Protein AF-A0A7Y3TJJ1-F1 (afdb_monomer_lite)

Structure (mmCIF, N/CA/C/O backbone):
data_AF-A0A7Y3TJJ1-F1
#
_entry.id   AF-A0A7Y3TJJ1-F1
#
loop_
_atom_site.group_PDB
_atom_site.id
_atom_site.type_symbol
_atom_site.label_atom_id
_atom_site.label_alt_id
_atom_site.label_comp_id
_atom_site.label_asym_id
_atom_site.label_entity_id
_atom_site.label_seq_id
_atom_site.pdbx_PDB_ins_code
_atom_site.Cartn_x
_atom_site.Cartn_y
_atom_site.Cartn_z
_atom_site.occupancy
_atom_site.B_iso_or_equiv
_atom_site.auth_seq_id
_atom_site.auth_comp_id
_atom_site.auth_asym_id
_atom_site.auth_atom_id
_atom_site.pdbx_PDB_model_num
ATOM 1 N N . MET A 1 1 ? -35.468 -0.708 -33.060 1.00 25.81 1 MET A N 1
ATOM 2 C CA . MET A 1 1 ? -34.674 -1.889 -33.457 1.00 25.81 1 MET A CA 1
ATOM 3 C C . MET A 1 1 ? -33.447 -1.363 -34.195 1.00 25.81 1 MET A C 1
ATOM 5 O O . MET A 1 1 ? -33.631 -0.789 -35.250 1.00 25.81 1 MET A O 1
ATOM 9 N N . ASN A 1 2 ? -32.212 -1.347 -33.706 1.00 23.45 2 ASN A N 1
ATOM 10 C CA . ASN A 1 2 ? -31.613 -1.644 -32.409 1.00 23.45 2 ASN A CA 1
ATOM 11 C C . ASN A 1 2 ? -30.529 -0.579 -32.190 1.00 23.45 2 ASN A C 1
ATOM 13 O O . ASN A 1 2 ? -29.685 -0.384 -33.060 1.00 23.45 2 ASN A O 1
ATOM 17 N N . VAL A 1 3 ? -30.555 0.093 -31.039 1.00 22.06 3 VAL A N 1
ATOM 18 C CA . VAL A 1 3 ? -29.392 0.825 -30.533 1.00 22.06 3 VAL A CA 1
ATOM 19 C C . VAL A 1 3 ? -28.524 -0.226 -29.851 1.00 22.06 3 VAL A C 1
ATOM 21 O O . VAL A 1 3 ? -28.927 -0.796 -28.840 1.00 22.06 3 VAL A O 1
ATOM 24 N N . SER A 1 4 ? -27.374 -0.541 -30.439 1.00 22.98 4 SER A N 1
ATOM 25 C CA . SER A 1 4 ? -26.342 -1.327 -29.769 1.00 22.98 4 SER A CA 1
ATOM 26 C C . SER A 1 4 ? -25.476 -0.350 -28.981 1.00 22.98 4 SER A C 1
ATOM 28 O O . SER A 1 4 ? -24.627 0.338 -29.540 1.00 22.98 4 SER A O 1
ATOM 30 N N . VAL A 1 5 ? -25.762 -0.232 -27.684 1.00 24.70 5 VAL A N 1
ATOM 31 C CA . VAL A 1 5 ? -24.838 0.361 -26.716 1.00 24.70 5 VAL A CA 1
ATOM 32 C C . VAL A 1 5 ? -23.920 -0.766 -26.261 1.00 24.70 5 VAL A C 1
ATOM 34 O O . VAL A 1 5 ? -24.323 -1.604 -25.455 1.00 24.70 5 VAL A O 1
ATOM 37 N N . CYS A 1 6 ? -22.694 -0.800 -26.776 1.00 22.91 6 CYS A N 1
ATOM 38 C CA . CYS A 1 6 ? -21.619 -1.522 -26.109 1.00 22.91 6 CYS A CA 1
ATOM 39 C C . CYS A 1 6 ? -21.191 -0.680 -24.902 1.00 22.91 6 CYS A C 1
ATOM 41 O O . CYS A 1 6 ? -20.526 0.341 -25.054 1.00 22.91 6 CYS A O 1
ATOM 43 N N . LYS A 1 7 ? -21.620 -1.089 -23.704 1.00 31.30 7 LYS A N 1
ATOM 44 C CA . LYS A 1 7 ? -20.981 -0.683 -22.450 1.00 31.30 7 LYS A CA 1
ATOM 45 C C . LYS A 1 7 ? -19.585 -1.307 -22.431 1.00 31.30 7 LYS A C 1
ATOM 47 O O . LYS A 1 7 ? -19.477 -2.522 -22.311 1.00 31.30 7 LYS A O 1
ATOM 52 N N . SER A 1 8 ? -18.550 -0.489 -22.563 1.00 30.94 8 SER A N 1
ATOM 53 C CA . SER A 1 8 ? -17.223 -0.806 -22.035 1.00 30.94 8 SER A CA 1
ATOM 54 C C . SER A 1 8 ? -16.901 0.234 -20.976 1.00 30.94 8 SER A C 1
ATOM 56 O O . SER A 1 8 ? -17.101 1.427 -21.197 1.00 30.94 8 SER A O 1
ATOM 58 N N . ASP A 1 9 ? -16.492 -0.250 -19.815 1.00 33.00 9 ASP A N 1
ATOM 59 C CA . ASP A 1 9 ? -16.438 0.466 -18.552 1.00 33.00 9 ASP A CA 1
ATOM 60 C C . ASP A 1 9 ? -15.487 1.674 -18.574 1.00 33.00 9 ASP A C 1
ATOM 62 O O . ASP A 1 9 ? -14.271 1.548 -18.697 1.00 33.00 9 ASP A O 1
ATOM 66 N N . TYR A 1 10 ? -16.079 2.860 -18.430 1.00 32.91 10 TYR A N 1
ATOM 67 C CA . TYR A 1 10 ? -15.409 4.134 -18.182 1.00 32.91 10 TYR A CA 1
ATOM 68 C C . TYR A 1 10 ? -15.426 4.394 -16.672 1.00 32.91 10 TYR A C 1
ATOM 70 O O . TYR A 1 10 ? -16.432 4.871 -16.157 1.00 32.91 10 TYR A O 1
ATOM 78 N N . THR A 1 11 ? -14.363 4.060 -15.940 1.00 40.53 11 THR A N 1
ATOM 79 C CA . THR A 1 11 ? -14.299 4.366 -14.492 1.00 40.53 11 THR A CA 1
ATOM 80 C C . THR A 1 11 ? -12.977 4.976 -14.033 1.00 40.53 11 THR A C 1
ATOM 82 O O . THR A 1 11 ? -12.995 5.778 -13.108 1.00 40.53 11 THR A O 1
ATOM 85 N N . CYS A 1 12 ? -11.840 4.705 -14.686 1.00 37.62 12 CYS A N 1
ATOM 86 C CA . CYS A 1 12 ? -10.553 5.245 -14.222 1.00 37.62 12 CYS A CA 1
ATOM 87 C C . CYS A 1 12 ? -10.405 6.762 -14.458 1.00 37.62 12 CYS A C 1
ATOM 89 O O . CYS A 1 12 ? -10.040 7.504 -13.548 1.00 37.62 12 CYS A O 1
ATOM 91 N N . SER A 1 13 ? -10.760 7.246 -15.654 1.00 36.22 13 SER A N 1
ATOM 92 C CA . SER A 1 13 ? -10.600 8.663 -16.007 1.00 36.22 13 SER A CA 1
ATOM 93 C C . SER A 1 13 ? -11.494 9.579 -15.171 1.00 36.22 13 SER A C 1
ATOM 95 O O . SER A 1 13 ? -11.023 10.599 -14.686 1.00 36.22 13 SER A O 1
ATOM 97 N N . GLN A 1 14 ? -12.746 9.187 -14.920 1.00 37.34 14 GLN A N 1
ATOM 98 C CA . GLN A 1 14 ? -13.669 9.956 -14.077 1.00 37.34 14 GLN A CA 1
ATOM 99 C C . GLN A 1 14 ? -13.226 10.000 -12.609 1.00 37.34 14 GLN A C 1
ATOM 101 O O . GLN A 1 14 ? -13.305 11.060 -11.998 1.00 37.34 14 GLN A O 1
ATOM 106 N N . LEU A 1 15 ? -12.688 8.903 -12.062 1.00 42.03 15 LEU A N 1
ATOM 107 C CA . LEU A 1 15 ? -12.193 8.870 -10.682 1.00 42.03 15 LEU A CA 1
ATOM 108 C C . LEU A 1 15 ? -10.953 9.750 -10.479 1.00 42.03 15 LEU A C 1
ATOM 110 O O . LEU A 1 15 ? -10.847 10.393 -9.440 1.00 42.03 15 LEU A O 1
ATOM 114 N N . LEU A 1 16 ? -10.042 9.816 -11.458 1.00 40.03 16 LE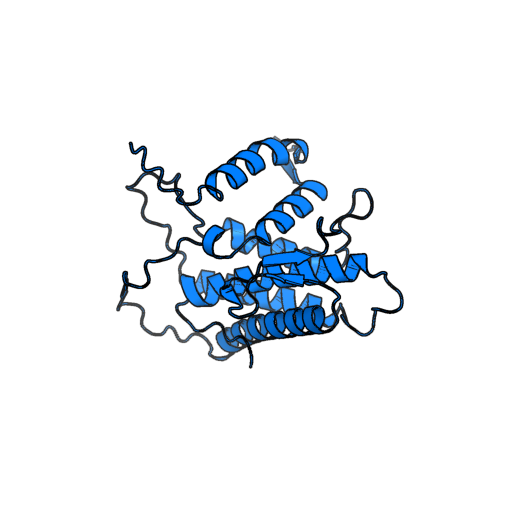U A N 1
ATOM 115 C CA . LEU A 1 16 ? -8.876 10.709 -11.415 1.00 40.03 16 LEU A CA 1
ATOM 116 C C . LEU A 1 16 ? -9.275 12.188 -11.546 1.00 40.03 16 LEU A C 1
ATOM 118 O O . LEU A 1 16 ? -8.744 13.023 -10.820 1.00 40.03 16 LEU A O 1
ATOM 122 N N . THR A 1 17 ? -10.251 12.516 -12.402 1.00 42.25 17 THR A N 1
ATOM 123 C CA . THR A 1 17 ? -10.754 13.898 -12.530 1.00 42.25 17 THR A CA 1
ATOM 124 C C . THR A 1 17 ? -11.562 14.341 -11.301 1.00 42.25 17 THR A C 1
ATOM 126 O O . THR A 1 17 ? -11.483 15.497 -10.896 1.00 42.25 17 THR A O 1
ATOM 129 N N . GLU A 1 18 ? -12.312 13.439 -10.660 1.00 40.56 18 GLU A N 1
ATOM 130 C CA . GLU A 1 18 ? -12.993 13.719 -9.384 1.00 40.56 18 GLU A CA 1
ATOM 131 C C . GLU A 1 18 ? -12.005 13.828 -8.207 1.00 40.56 18 GLU A C 1
ATOM 133 O O . GLU A 1 18 ? -12.218 14.637 -7.300 1.00 40.56 18 GLU A O 1
ATOM 138 N N . LEU A 1 19 ? -10.892 13.079 -8.247 1.00 47.69 19 LEU A N 1
ATOM 139 C CA . LEU A 1 19 ? -9.759 13.228 -7.326 1.00 47.69 19 LEU A CA 1
ATOM 140 C C . LEU A 1 19 ? -9.183 14.648 -7.380 1.00 47.69 19 LEU A C 1
ATOM 142 O O . LEU A 1 19 ? -8.971 15.248 -6.331 1.00 47.69 19 LEU A O 1
ATOM 146 N N . GLU A 1 20 ? -8.946 15.184 -8.582 1.00 50.88 20 GLU A N 1
ATOM 147 C CA . GLU A 1 20 ? -8.301 16.491 -8.784 1.00 50.88 20 GLU A CA 1
ATOM 148 C C . GLU A 1 20 ? -9.086 17.658 -8.170 1.00 50.88 20 GLU A C 1
ATOM 150 O O . GLU A 1 20 ? -8.478 18.607 -7.676 1.00 50.88 20 GLU A O 1
ATOM 155 N N . VAL A 1 21 ? -10.422 17.591 -8.150 1.00 50.09 21 VAL A N 1
ATOM 156 C CA . VAL A 1 21 ? -11.257 18.692 -7.640 1.00 50.09 21 VAL A CA 1
ATOM 157 C C . VAL A 1 21 ? -11.415 18.633 -6.117 1.00 50.09 21 VAL A C 1
ATOM 159 O O . VAL A 1 21 ? -11.408 19.677 -5.474 1.00 50.09 21 VAL A O 1
ATOM 162 N N . GLY A 1 22 ? -11.506 17.437 -5.523 1.00 56.12 22 GLY A N 1
ATOM 163 C CA . GLY A 1 22 ? -11.696 17.273 -4.075 1.00 56.12 22 GLY A CA 1
ATOM 164 C C . GLY A 1 22 ? -10.408 17.288 -3.244 1.00 56.12 22 GLY A C 1
ATOM 165 O O . GLY A 1 22 ? -10.446 17.660 -2.075 1.00 56.12 22 GLY A O 1
ATOM 166 N N . LEU A 1 23 ? -9.253 16.911 -3.812 1.00 59.03 23 LEU A N 1
ATOM 167 C CA . LEU A 1 23 ? -7.984 16.900 -3.065 1.00 59.03 23 LEU A CA 1
ATOM 168 C C . LEU A 1 23 ? -7.489 18.304 -2.722 1.00 59.03 23 LEU A C 1
ATOM 170 O O . LEU A 1 23 ? -6.881 18.490 -1.668 1.00 59.03 23 LEU A O 1
ATOM 174 N N . LEU A 1 24 ? -7.746 19.279 -3.600 1.00 59.38 24 LEU A N 1
ATOM 175 C CA . LEU A 1 24 ? -7.331 20.672 -3.416 1.00 59.38 24 LEU A CA 1
ATOM 176 C C . LEU A 1 24 ? -7.972 21.311 -2.178 1.00 59.38 24 LEU A C 1
ATOM 178 O O . LEU A 1 24 ? -7.326 22.134 -1.533 1.00 59.38 24 LEU A O 1
ATOM 182 N N . ASP A 1 25 ? -9.169 20.866 -1.785 1.00 65.31 25 ASP A N 1
ATOM 183 C CA . ASP A 1 25 ? -9.839 21.309 -0.554 1.00 65.31 25 ASP A CA 1
ATOM 184 C C . ASP A 1 25 ? -9.085 20.885 0.724 1.00 65.31 25 ASP A C 1
ATOM 186 O O . ASP A 1 25 ? -9.345 21.402 1.812 1.00 65.31 25 ASP A O 1
ATOM 190 N N . TYR A 1 26 ? -8.122 19.965 0.604 1.00 68.94 26 TYR A N 1
ATOM 191 C CA . TYR A 1 26 ? -7.314 19.430 1.702 1.00 68.94 26 TYR A CA 1
ATOM 192 C C . TYR A 1 26 ? -5.821 19.778 1.590 1.00 68.94 26 TYR A C 1
ATOM 194 O O . TYR A 1 26 ? -5.007 19.202 2.320 1.00 68.94 26 TYR A O 1
ATOM 202 N N . VAL A 1 27 ? -5.445 20.693 0.689 1.00 76.12 27 VAL A N 1
ATOM 203 C CA . VAL A 1 27 ? -4.069 21.190 0.558 1.00 76.12 27 VAL A CA 1
ATOM 204 C C . VAL A 1 27 ? -3.953 22.559 1.221 1.00 76.12 27 VAL A C 1
ATOM 206 O O . VAL A 1 27 ? -4.498 23.555 0.754 1.00 76.12 27 VAL A O 1
ATOM 209 N N . GLU A 1 28 ? -3.190 22.629 2.307 1.00 78.44 28 GLU A N 1
ATOM 210 C CA . GLU A 1 28 ? -2.816 23.895 2.929 1.00 78.44 28 GLU A CA 1
ATOM 211 C C . GLU A 1 28 ? -1.596 24.474 2.207 1.00 78.44 28 GLU A C 1
ATOM 213 O O . GLU A 1 28 ? -0.546 23.835 2.136 1.00 78.44 28 GLU A O 1
ATOM 218 N N . ILE A 1 29 ? -1.718 25.697 1.688 1.00 81.88 29 ILE A N 1
ATOM 219 C CA . ILE A 1 29 ? -0.627 26.401 1.004 1.00 81.88 29 ILE A CA 1
ATOM 220 C C . ILE A 1 29 ? -0.101 27.497 1.926 1.00 81.88 29 ILE A C 1
ATOM 222 O O . ILE A 1 29 ? -0.858 28.366 2.363 1.00 81.88 29 ILE A O 1
ATOM 226 N N . GLN A 1 30 ? 1.198 27.478 2.212 1.00 84.19 30 GLN A N 1
ATOM 227 C CA . GLN A 1 30 ? 1.863 28.486 3.034 1.00 84.19 30 GLN A CA 1
ATOM 228 C C . GLN A 1 30 ? 3.097 29.029 2.315 1.00 84.19 30 GLN A C 1
ATOM 230 O O . GLN A 1 30 ? 3.831 28.291 1.668 1.00 84.19 30 GLN A O 1
ATOM 235 N N . SER A 1 31 ? 3.347 30.334 2.419 1.00 84.31 31 SER A N 1
ATOM 236 C CA . SER A 1 31 ? 4.591 30.930 1.927 1.00 84.31 31 SER A CA 1
ATOM 237 C C . SER A 1 31 ? 5.637 30.946 3.038 1.00 84.31 31 SER A C 1
ATOM 239 O O . SER A 1 31 ? 5.386 31.503 4.110 1.00 84.31 31 SER A O 1
ATOM 241 N N . THR A 1 32 ? 6.824 30.406 2.785 1.00 85.12 32 THR A N 1
ATOM 242 C CA . THR A 1 32 ? 7.943 30.516 3.720 1.00 85.12 32 THR A CA 1
ATOM 243 C C . THR A 1 32 ? 8.516 31.942 3.704 1.00 85.12 32 THR A C 1
ATOM 245 O O . THR A 1 32 ? 8.454 32.625 2.677 1.00 85.12 32 THR A O 1
ATOM 248 N N . PRO A 1 33 ? 9.163 32.405 4.792 1.00 82.56 33 PRO A N 1
ATOM 249 C CA . PRO A 1 33 ? 9.852 33.702 4.812 1.00 82.56 33 PRO A CA 1
ATOM 250 C C . PRO A 1 33 ? 10.953 33.841 3.747 1.00 82.56 33 PRO A C 1
ATOM 252 O O . PRO A 1 33 ? 11.342 34.948 3.390 1.00 82.56 33 PRO A O 1
ATOM 255 N N . SER A 1 34 ? 11.458 32.714 3.242 1.00 86.69 34 SER A N 1
ATOM 256 C CA . SER A 1 34 ? 12.440 32.625 2.159 1.00 86.69 34 SER A CA 1
ATOM 257 C C . SER A 1 34 ? 11.831 32.690 0.751 1.00 86.69 34 SER A C 1
ATOM 259 O O . SER A 1 34 ? 12.579 32.649 -0.222 1.00 86.69 34 SER A O 1
ATOM 261 N N . GLY A 1 35 ? 10.505 32.812 0.629 1.00 85.50 35 GLY A N 1
ATOM 262 C CA . GLY A 1 35 ? 9.801 32.951 -0.647 1.00 85.50 35 GLY A CA 1
ATOM 263 C C . GLY A 1 35 ? 9.436 31.633 -1.337 1.00 85.50 35 GLY A C 1
ATOM 264 O O . GLY A 1 35 ? 9.048 31.661 -2.502 1.00 85.50 35 GLY A O 1
ATOM 265 N N . TYR A 1 36 ? 9.543 30.490 -0.652 1.00 85.88 36 TYR A N 1
ATOM 266 C CA . TYR A 1 36 ? 9.057 29.210 -1.174 1.00 85.88 36 TYR A CA 1
ATOM 267 C C . TYR A 1 36 ? 7.573 29.026 -0.860 1.00 85.88 36 TYR A C 1
ATOM 269 O O . TYR A 1 36 ? 7.070 29.550 0.132 1.00 85.88 36 TYR A O 1
ATOM 277 N N . LEU A 1 37 ? 6.883 28.254 -1.696 1.00 84.38 37 LEU A N 1
ATOM 278 C CA . LEU A 1 37 ? 5.539 27.768 -1.404 1.00 84.38 37 LEU A CA 1
ATOM 279 C C . LEU A 1 37 ? 5.651 26.364 -0.815 1.00 84.38 37 LEU A C 1
ATOM 281 O O . LEU A 1 37 ? 6.195 25.459 -1.445 1.00 84.38 37 LEU A O 1
ATOM 285 N N . GLU A 1 38 ? 5.151 26.205 0.400 1.00 81.88 38 GLU A N 1
ATOM 286 C CA . GLU A 1 38 ? 4.987 24.927 1.068 1.00 81.88 38 GLU A CA 1
ATOM 287 C C . GLU A 1 38 ? 3.544 24.458 0.885 1.00 81.88 38 GLU A C 1
ATOM 289 O O . GLU A 1 38 ? 2.595 25.181 1.191 1.00 81.88 38 GLU A O 1
ATOM 294 N N . PHE A 1 39 ? 3.393 23.238 0.378 1.00 81.88 39 PHE A N 1
ATOM 295 C CA . PHE A 1 39 ? 2.107 22.572 0.215 1.00 81.88 39 PHE A CA 1
ATOM 296 C C . PHE A 1 39 ? 2.029 21.458 1.252 1.00 81.88 39 PHE A C 1
ATOM 298 O O . PHE A 1 39 ? 2.845 20.534 1.244 1.00 81.88 39 PHE A O 1
ATOM 305 N N . ARG A 1 40 ? 1.058 21.538 2.157 1.00 80.38 40 ARG A N 1
ATOM 306 C CA . ARG A 1 40 ? 0.796 20.512 3.165 1.00 80.38 40 ARG A CA 1
ATOM 307 C C . ARG A 1 40 ? -0.472 19.767 2.794 1.00 80.38 40 ARG A C 1
ATOM 309 O O . ARG A 1 40 ? -1.553 20.343 2.751 1.00 80.38 40 ARG A O 1
ATOM 316 N N . ILE A 1 41 ? -0.325 18.473 2.539 1.00 81.38 41 ILE A N 1
ATOM 317 C CA . ILE A 1 41 ? -1.445 17.578 2.260 1.00 81.38 41 ILE A CA 1
ATOM 318 C C . ILE A 1 41 ? -2.032 17.125 3.598 1.00 81.38 41 ILE A C 1
ATOM 320 O O . ILE A 1 41 ? -1.321 16.571 4.440 1.00 81.38 41 ILE A O 1
ATOM 324 N N . GLY A 1 42 ? -3.322 17.381 3.807 1.00 83.62 42 GLY A N 1
ATOM 325 C CA . GLY A 1 42 ? -4.036 16.954 5.004 1.00 83.62 42 GLY A CA 1
ATOM 326 C C . GLY A 1 42 ? -4.201 15.434 5.091 1.00 83.62 42 GLY A C 1
ATOM 327 O O . GLY A 1 42 ? -4.262 14.726 4.087 1.00 83.62 42 GLY A O 1
ATOM 328 N N . GLU A 1 43 ? -4.349 14.925 6.313 1.00 87.31 43 GLU A N 1
ATOM 329 C CA . GLU A 1 43 ? -4.551 13.495 6.600 1.00 87.31 43 GLU A CA 1
ATOM 330 C C . GLU A 1 43 ? -5.789 12.924 5.869 1.00 87.31 43 GLU A C 1
ATOM 332 O O . GLU A 1 43 ? -5.774 11.778 5.422 1.00 87.31 43 GLU A O 1
ATOM 337 N N . SER A 1 44 ? -6.831 13.740 5.663 1.00 85.75 44 SER A N 1
ATOM 338 C CA . SER A 1 44 ? -8.016 13.375 4.872 1.00 85.75 44 SER A CA 1
ATOM 339 C C . SER A 1 44 ? -7.708 13.147 3.390 1.00 85.75 44 SER A C 1
ATOM 341 O O . SER A 1 44 ? -8.217 12.189 2.811 1.00 85.75 44 SER A O 1
ATOM 343 N N . ALA A 1 45 ? -6.845 13.971 2.785 1.00 84.94 45 ALA A N 1
ATOM 344 C CA . ALA A 1 45 ? -6.413 13.766 1.402 1.00 84.94 45 ALA A CA 1
ATOM 345 C C . ALA A 1 45 ? -5.598 12.479 1.263 1.00 84.94 45 ALA A C 1
ATOM 347 O O . ALA A 1 45 ? -5.800 11.722 0.315 1.00 84.94 45 ALA A O 1
ATOM 348 N N . ILE A 1 46 ? -4.733 12.181 2.238 1.00 88.38 46 ILE A N 1
ATOM 349 C CA . ILE A 1 46 ? -3.990 10.916 2.266 1.00 88.38 46 ILE A CA 1
ATOM 350 C C . ILE A 1 46 ? -4.960 9.730 2.375 1.00 88.38 46 ILE A C 1
ATOM 352 O O . ILE A 1 46 ? -4.834 8.768 1.621 1.00 88.38 46 ILE A O 1
ATOM 356 N N . ALA A 1 47 ? -5.955 9.798 3.264 1.00 89.50 47 ALA A N 1
ATOM 357 C CA . ALA A 1 47 ? -6.974 8.756 3.409 1.00 89.50 47 ALA A CA 1
ATOM 358 C C . ALA A 1 47 ? -7.773 8.530 2.112 1.00 89.50 47 ALA A C 1
ATOM 360 O O . ALA A 1 47 ? -8.043 7.387 1.729 1.00 89.50 47 ALA A O 1
ATOM 361 N N . GLN A 1 48 ? -8.135 9.610 1.417 1.00 86.31 48 GLN A N 1
ATOM 362 C CA . GLN A 1 48 ? -8.835 9.534 0.138 1.00 86.31 48 GLN A CA 1
ATOM 363 C C . GLN A 1 48 ? -7.951 8.898 -0.938 1.00 86.31 48 GLN A C 1
ATOM 365 O O . GLN A 1 48 ? -8.374 7.936 -1.577 1.00 86.31 48 GLN A O 1
ATOM 370 N N . TRP A 1 49 ? -6.704 9.351 -1.071 1.00 87.25 49 TRP A N 1
ATOM 371 C CA . TRP A 1 49 ? -5.730 8.773 -1.997 1.00 87.25 49 TRP A CA 1
ATOM 372 C C . TRP A 1 49 ? -5.512 7.271 -1.744 1.00 87.25 49 TRP A C 1
ATOM 374 O O . TRP A 1 49 ? -5.626 6.464 -2.668 1.00 87.25 49 TRP A O 1
ATOM 384 N N . LEU A 1 50 ? -5.323 6.858 -0.483 1.00 90.38 50 LEU A N 1
ATOM 385 C CA . LEU A 1 50 ? -5.206 5.443 -0.104 1.00 90.38 50 LEU A CA 1
ATOM 386 C C . LEU A 1 50 ? -6.465 4.638 -0.454 1.00 90.38 50 LEU A C 1
ATOM 388 O O . LEU A 1 50 ? -6.373 3.487 -0.882 1.00 90.38 50 LEU A O 1
ATOM 392 N N . THR A 1 51 ? -7.655 5.221 -0.298 1.00 89.62 51 THR A N 1
ATOM 393 C CA . THR A 1 51 ? -8.920 4.567 -0.675 1.00 89.62 51 THR A CA 1
ATOM 394 C C . THR A 1 51 ? -8.983 4.298 -2.177 1.00 89.62 51 THR A C 1
ATOM 396 O O . THR A 1 51 ? -9.412 3.220 -2.595 1.00 89.62 51 THR A O 1
ATOM 399 N N . CYS A 1 52 ? -8.501 5.229 -2.995 1.00 84.12 52 CYS A N 1
ATOM 400 C CA . CYS A 1 52 ? -8.455 5.073 -4.446 1.00 84.12 52 CYS A CA 1
ATOM 401 C C . CYS A 1 52 ? -7.478 3.971 -4.874 1.00 84.12 52 CYS A C 1
ATOM 403 O O . CYS A 1 52 ? -7.807 3.167 -5.743 1.00 84.12 52 CYS A O 1
ATOM 405 N N . LEU A 1 53 ? -6.340 3.826 -4.192 1.00 85.56 53 LEU A N 1
ATOM 406 C CA . LEU A 1 53 ? -5.393 2.732 -4.452 1.00 85.56 53 LEU A CA 1
ATOM 407 C C . LEU A 1 53 ? -5.913 1.340 -4.067 1.00 85.56 53 LEU A C 1
ATOM 409 O O . LEU A 1 53 ? -5.364 0.322 -4.490 1.00 85.56 53 LEU A O 1
ATOM 413 N N . ASN A 1 54 ? -6.999 1.263 -3.299 1.00 84.62 54 ASN A N 1
ATOM 414 C CA . ASN A 1 54 ? -7.649 -0.005 -2.984 1.00 84.62 54 ASN A CA 1
ATOM 415 C C . ASN A 1 54 ? -8.579 -0.520 -4.103 1.00 84.62 54 ASN A C 1
ATOM 417 O O . ASN A 1 54 ? -9.078 -1.645 -3.999 1.00 84.62 54 ASN A O 1
ATOM 421 N N . GLN A 1 55 ? -8.727 0.225 -5.206 1.00 75.19 55 GLN A N 1
ATOM 422 C CA . GLN A 1 55 ? -9.410 -0.195 -6.440 1.00 75.19 55 GLN A CA 1
ATOM 423 C C . GLN A 1 55 ? -8.537 -1.140 -7.307 1.00 75.19 55 GLN A C 1
ATOM 425 O O . GLN A 1 55 ? -7.336 -1.246 -7.056 1.00 75.19 55 GLN A O 1
ATOM 430 N N . PRO A 1 56 ? -9.097 -1.907 -8.266 1.00 67.56 56 PRO A N 1
ATOM 431 C CA . PRO A 1 56 ? -8.378 -2.977 -8.982 1.00 67.56 56 PRO A CA 1
ATOM 432 C C . PRO A 1 56 ? -7.089 -2.516 -9.687 1.00 67.56 56 PRO A C 1
ATOM 434 O O . PRO A 1 56 ? -7.057 -1.431 -10.260 1.00 67.56 56 PRO A O 1
ATOM 437 N N . ILE A 1 57 ? -6.044 -3.355 -9.733 1.00 62.94 57 ILE A N 1
ATOM 438 C CA . ILE A 1 57 ? -4.732 -3.038 -10.356 1.00 62.94 57 ILE A CA 1
ATOM 439 C C . ILE A 1 57 ? -4.853 -2.619 -11.823 1.00 62.94 57 ILE A C 1
ATOM 441 O O . ILE A 1 57 ? -4.096 -1.756 -12.261 1.00 62.94 57 ILE A O 1
ATOM 445 N N . ALA A 1 58 ? -5.809 -3.184 -12.569 1.00 58.53 58 ALA A N 1
ATOM 446 C CA . ALA A 1 58 ? -6.069 -2.811 -13.962 1.00 58.53 58 ALA A CA 1
ATOM 447 C C . ALA A 1 58 ? -6.443 -1.324 -14.129 1.00 58.53 58 ALA A C 1
ATOM 449 O O . ALA A 1 58 ? -6.257 -0.760 -15.203 1.00 58.53 58 ALA A O 1
ATOM 450 N N . SER A 1 59 ? -6.949 -0.683 -13.069 1.00 55.34 59 SER A N 1
ATOM 451 C CA . SER A 1 59 ? -7.175 0.765 -13.045 1.00 55.34 59 SER A CA 1
ATOM 452 C C . SER A 1 59 ? -5.911 1.569 -12.736 1.00 55.34 59 SER A C 1
ATOM 454 O O . SER A 1 59 ? -5.831 2.730 -13.108 1.00 55.34 59 SER A O 1
ATOM 456 N N . LEU A 1 60 ? -4.909 0.965 -12.093 1.00 60.47 60 LEU A N 1
ATOM 457 C CA . LEU A 1 60 ? -3.693 1.660 -11.681 1.00 60.47 60 LEU A CA 1
ATOM 458 C C . LEU A 1 60 ? -2.649 1.627 -12.801 1.00 60.47 60 LEU A C 1
ATOM 460 O O . LEU A 1 60 ? -2.148 2.666 -13.211 1.00 60.47 60 LEU A O 1
ATOM 464 N N . PHE A 1 61 ? -2.356 0.455 -13.361 1.00 61.62 61 PHE A N 1
ATOM 465 C CA . PHE A 1 61 ? -1.272 0.309 -14.331 1.00 61.62 61 PHE A CA 1
ATOM 466 C C . PHE A 1 61 ? -1.786 0.203 -15.767 1.00 61.62 61 PHE A C 1
ATOM 468 O O . PHE A 1 61 ? -2.824 -0.403 -16.033 1.00 61.62 61 PHE A O 1
ATOM 475 N N . VAL A 1 62 ? -1.026 0.749 -16.719 1.00 54.47 62 VAL A N 1
ATOM 476 C CA . VAL A 1 62 ? -1.251 0.470 -18.141 1.00 54.47 62 VAL A CA 1
ATOM 477 C C . VAL A 1 62 ? -0.976 -1.015 -18.355 1.00 54.47 62 VAL A C 1
ATOM 479 O O . VAL A 1 62 ? 0.154 -1.471 -18.191 1.00 54.47 62 VAL A O 1
ATOM 482 N N . SER A 1 63 ? -2.010 -1.777 -18.715 1.00 43.75 63 SER A N 1
ATOM 483 C CA . SER A 1 63 ? -1.820 -3.117 -19.261 1.00 43.75 63 SER A CA 1
ATOM 484 C C . SER A 1 63 ? -0.934 -2.984 -20.495 1.00 43.75 63 SER A C 1
ATOM 486 O O . SER A 1 63 ? -1.408 -2.569 -21.552 1.00 43.75 63 SER A O 1
ATOM 488 N N . ALA A 1 64 ? 0.344 -3.351 -20.385 1.00 41.72 64 ALA A N 1
ATOM 489 C CA . ALA A 1 64 ? 1.069 -3.798 -21.559 1.00 41.72 64 ALA A CA 1
ATOM 490 C C . ALA A 1 64 ? 0.258 -4.973 -22.110 1.00 41.72 64 ALA A C 1
ATOM 492 O O . ALA A 1 64 ? -0.019 -5.931 -21.387 1.00 41.72 64 ALA A O 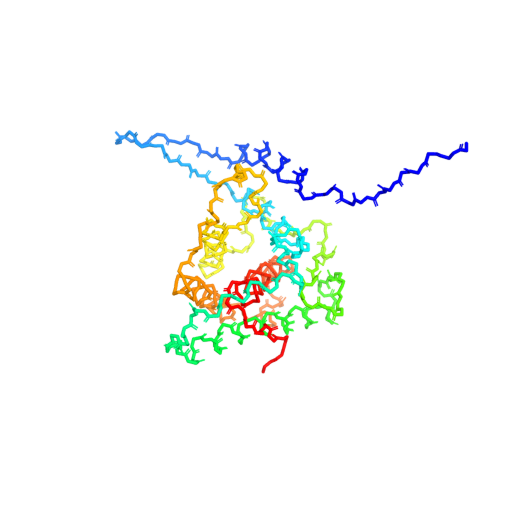1
ATOM 493 N N . ASP A 1 65 ? -0.225 -4.835 -23.340 1.00 37.59 65 ASP A N 1
ATOM 494 C CA . ASP A 1 65 ? -0.958 -5.878 -24.043 1.00 37.59 65 ASP A CA 1
ATOM 495 C C . ASP A 1 65 ? -0.203 -7.210 -23.839 1.00 37.59 65 ASP A C 1
ATOM 497 O O . ASP A 1 65 ? 1.012 -7.247 -24.077 1.00 37.59 65 ASP A O 1
ATOM 501 N N . PRO A 1 66 ? -0.839 -8.299 -23.364 1.00 42.84 66 PRO A N 1
ATOM 502 C CA . PRO A 1 66 ? -0.153 -9.579 -23.164 1.00 42.84 66 PRO A CA 1
ATOM 503 C C . PRO A 1 66 ? 0.473 -10.125 -24.461 1.00 42.84 66 PRO A C 1
ATOM 505 O O . PRO A 1 66 ? 1.324 -11.014 -24.407 1.00 42.84 66 PRO A O 1
ATOM 508 N N . HIS A 1 67 ? 0.096 -9.567 -25.620 1.00 37.50 67 HIS A N 1
ATOM 509 C CA . HIS A 1 67 ? 0.706 -9.820 -26.925 1.00 37.50 67 HIS A CA 1
ATOM 510 C C . HIS A 1 67 ? 1.689 -8.742 -27.405 1.00 37.50 67 HIS A C 1
ATOM 512 O O . HIS A 1 67 ? 2.428 -8.997 -28.358 1.00 37.50 67 HIS A O 1
ATOM 518 N N . SER A 1 68 ? 1.778 -7.578 -26.750 1.00 34.91 68 SER A N 1
ATOM 519 C CA . SER A 1 68 ? 2.904 -6.662 -26.936 1.00 34.91 68 SER A CA 1
ATOM 520 C C . SER A 1 68 ? 4.060 -7.138 -26.071 1.00 34.91 68 SER A C 1
ATOM 522 O O . SER A 1 68 ? 4.436 -6.545 -25.061 1.00 34.91 68 SER A O 1
ATOM 524 N N . SER A 1 69 ? 4.659 -8.238 -26.503 1.00 33.09 69 SER A N 1
ATOM 525 C CA . SER A 1 69 ? 6.055 -8.520 -26.243 1.00 33.09 69 SER A CA 1
ATOM 526 C C . SER A 1 69 ? 6.873 -7.360 -26.820 1.00 33.09 69 SER A C 1
ATOM 528 O O . SER A 1 69 ? 7.472 -7.458 -27.890 1.00 33.09 69 SER A O 1
ATOM 530 N N . PHE A 1 70 ? 6.982 -6.262 -26.067 1.00 33.88 70 PHE A N 1
ATOM 531 C CA . PHE A 1 70 ? 8.230 -5.518 -26.024 1.00 33.88 70 PHE A CA 1
ATOM 532 C C . PHE A 1 70 ? 9.258 -6.451 -25.385 1.00 33.88 70 PHE A C 1
ATOM 534 O O . PHE A 1 70 ? 9.668 -6.318 -24.237 1.00 33.88 70 PHE A O 1
ATOM 541 N N . LEU A 1 71 ? 9.670 -7.437 -26.181 1.00 36.50 71 LEU A N 1
ATOM 542 C CA . LEU A 1 71 ? 10.991 -8.013 -26.133 1.00 36.50 71 LEU A CA 1
ATOM 543 C C . LEU A 1 71 ? 11.957 -6.851 -26.366 1.00 36.50 71 LEU A C 1
ATOM 545 O O . LEU A 1 71 ? 12.496 -6.674 -27.456 1.00 36.50 71 LEU A O 1
ATOM 549 N N . THR A 1 72 ? 12.222 -6.058 -25.334 1.00 36.75 72 THR A N 1
ATOM 550 C CA . THR A 1 72 ? 13.528 -5.431 -25.212 1.00 36.75 72 THR A CA 1
ATOM 551 C C . THR A 1 72 ? 14.498 -6.558 -24.881 1.00 36.75 72 THR A C 1
ATOM 553 O O . THR A 1 72 ? 14.927 -6.773 -23.752 1.00 36.75 72 THR A O 1
ATOM 556 N N . ALA A 1 73 ? 14.874 -7.282 -25.937 1.00 36.00 73 ALA A N 1
ATOM 557 C CA . ALA A 1 73 ? 15.952 -8.262 -26.003 1.00 36.00 73 ALA A CA 1
ATOM 558 C C . ALA A 1 73 ? 17.346 -7.645 -25.735 1.00 36.00 73 ALA A C 1
ATOM 560 O O . ALA A 1 73 ? 18.371 -8.198 -26.126 1.00 36.00 73 ALA A O 1
ATOM 561 N N . HIS A 1 74 ? 17.409 -6.503 -25.050 1.00 36.09 74 HIS A N 1
ATOM 562 C CA . HIS A 1 74 ? 18.620 -5.760 -24.738 1.00 36.09 74 HIS A CA 1
ATOM 563 C C . HIS A 1 74 ? 18.555 -5.172 -23.328 1.00 36.09 74 HIS A C 1
ATOM 565 O O . HIS A 1 74 ? 18.748 -3.983 -23.107 1.00 36.09 74 HIS A O 1
ATOM 571 N N . SER A 1 75 ? 18.352 -6.023 -22.333 1.00 39.88 75 SER A N 1
ATOM 572 C CA . SER A 1 75 ? 19.068 -5.821 -21.082 1.00 39.88 75 SER A CA 1
ATOM 573 C C . SER A 1 75 ? 19.721 -7.143 -20.729 1.00 39.88 75 SER A C 1
ATOM 575 O O . SER A 1 75 ? 19.065 -8.134 -20.419 1.00 39.88 75 SER A O 1
ATOM 577 N N . GLN A 1 76 ? 21.050 -7.172 -20.842 1.00 37.62 76 GLN A N 1
ATOM 578 C CA . GLN A 1 76 ? 21.850 -8.169 -20.142 1.00 37.62 76 GLN A CA 1
ATOM 579 C C . GLN A 1 76 ? 21.293 -8.290 -18.718 1.00 37.62 76 GLN A C 1
ATOM 581 O O . GLN A 1 76 ? 20.879 -7.262 -18.166 1.00 37.62 76 GLN A O 1
ATOM 586 N N . PRO A 1 77 ? 21.276 -9.484 -18.101 1.00 42.66 77 PRO A N 1
ATOM 587 C CA . PRO A 1 77 ? 21.018 -9.572 -16.682 1.00 42.66 77 PRO A CA 1
ATOM 588 C C . PRO A 1 77 ? 22.125 -8.754 -16.021 1.00 42.66 77 PRO A C 1
ATOM 590 O O . PRO A 1 77 ? 23.238 -9.233 -15.803 1.00 42.66 77 PRO A O 1
ATOM 593 N N . ALA A 1 78 ? 21.835 -7.483 -15.723 1.00 45.94 78 ALA A N 1
ATOM 594 C CA . ALA A 1 78 ? 22.539 -6.771 -14.685 1.00 45.94 78 ALA A CA 1
ATOM 595 C C . ALA A 1 78 ? 22.599 -7.778 -13.542 1.00 45.94 78 ALA A C 1
ATOM 597 O O . ALA A 1 78 ? 21.599 -8.458 -13.294 1.00 45.94 78 ALA A O 1
ATOM 598 N N . LYS A 1 79 ? 23.767 -7.945 -12.921 1.00 46.53 79 LYS A N 1
ATOM 599 C CA . LYS A 1 79 ? 23.923 -8.687 -11.668 1.00 46.53 79 LYS A CA 1
ATOM 600 C C . LYS A 1 79 ? 22.994 -8.048 -10.624 1.00 46.53 79 LYS A C 1
ATOM 602 O O . LYS A 1 79 ? 23.436 -7.314 -9.749 1.00 46.53 79 LYS A O 1
ATOM 607 N N . ARG A 1 80 ? 21.687 -8.261 -10.759 1.00 55.72 80 ARG A N 1
ATOM 608 C CA . ARG A 1 80 ? 20.664 -7.978 -9.775 1.00 55.72 80 ARG A CA 1
ATOM 609 C C . ARG A 1 80 ? 21.036 -8.937 -8.667 1.00 55.72 80 ARG A C 1
ATOM 611 O O . ARG A 1 80 ? 21.200 -10.135 -8.917 1.00 55.72 80 ARG A O 1
ATOM 618 N N . SER A 1 81 ? 21.303 -8.419 -7.478 1.00 62.75 81 SER A N 1
ATOM 619 C CA . SER A 1 81 ? 21.559 -9.303 -6.356 1.00 62.75 81 SER A CA 1
ATOM 620 C C . SER A 1 81 ? 20.311 -10.171 -6.205 1.00 62.75 81 SER A C 1
ATOM 622 O O . SER A 1 81 ? 19.227 -9.667 -5.943 1.00 62.75 81 SER A O 1
ATOM 624 N N . HIS A 1 82 ? 20.434 -11.483 -6.419 1.00 69.06 82 HIS A N 1
ATOM 625 C CA . HIS A 1 82 ? 19.312 -12.416 -6.252 1.00 69.06 82 HIS A CA 1
ATOM 626 C C . HIS A 1 82 ? 18.618 -12.228 -4.890 1.00 69.06 82 HIS A C 1
ATOM 628 O O . HIS A 1 82 ? 17.411 -12.413 -4.771 1.00 69.06 82 HIS A O 1
ATOM 634 N N . LEU A 1 83 ? 19.383 -11.773 -3.893 1.00 69.62 83 LEU A N 1
ATOM 635 C CA . LEU A 1 83 ? 18.919 -11.392 -2.563 1.00 69.62 83 LEU A CA 1
ATOM 636 C C . LEU A 1 83 ? 17.922 -10.219 -2.556 1.00 69.62 83 LEU A C 1
ATOM 638 O O . LEU A 1 83 ? 16.961 -10.270 -1.793 1.00 69.62 83 LEU A O 1
ATOM 642 N N . SER A 1 84 ? 18.112 -9.172 -3.374 1.00 80.88 84 SER A N 1
ATOM 643 C CA . SER A 1 84 ? 17.166 -8.046 -3.405 1.00 80.88 84 SER A CA 1
ATOM 644 C C . SER A 1 84 ? 15.851 -8.460 -4.051 1.00 80.88 84 SER A C 1
ATOM 646 O O . SER A 1 84 ? 14.791 -8.182 -3.500 1.00 80.88 84 SER A O 1
ATOM 648 N N . LEU A 1 85 ? 15.919 -9.205 -5.157 1.00 88.12 85 LEU A N 1
ATOM 649 C CA . LEU A 1 85 ? 14.734 -9.701 -5.851 1.00 88.12 85 LEU A CA 1
ATOM 650 C C . LEU A 1 85 ? 13.907 -10.629 -4.957 1.00 88.12 85 LEU A C 1
ATOM 652 O O . LEU A 1 85 ? 12.702 -10.434 -4.826 1.00 88.12 85 LEU A O 1
ATOM 656 N N . PHE A 1 86 ? 14.564 -11.585 -4.296 1.00 90.69 86 PHE A N 1
ATOM 657 C CA . PHE A 1 86 ? 13.903 -12.498 -3.368 1.00 90.69 86 PHE A CA 1
ATOM 658 C C . PHE A 1 86 ? 13.228 -11.743 -2.219 1.00 90.69 86 PHE A C 1
ATOM 660 O O . PHE A 1 86 ? 12.087 -12.033 -1.886 1.00 90.69 86 PHE A O 1
ATOM 667 N N . SER A 1 87 ? 13.894 -10.734 -1.647 1.00 92.62 87 SER A N 1
ATOM 668 C CA . SER A 1 87 ? 13.323 -9.919 -0.568 1.00 92.62 87 SER A CA 1
ATOM 669 C C . SER A 1 87 ? 12.053 -9.176 -0.997 1.00 92.62 87 SER A C 1
ATOM 671 O O . SER A 1 87 ? 11.083 -9.126 -0.237 1.00 92.62 87 SER A O 1
ATOM 673 N N . ILE A 1 88 ? 12.032 -8.646 -2.224 1.00 94.06 88 ILE A N 1
ATOM 674 C CA . ILE A 1 88 ? 10.866 -7.958 -2.797 1.00 94.06 88 ILE A CA 1
ATOM 675 C C . ILE A 1 88 ? 9.728 -8.958 -3.048 1.00 94.06 88 ILE A C 1
ATOM 677 O O . ILE A 1 88 ? 8.587 -8.708 -2.661 1.00 94.06 88 ILE A O 1
ATOM 681 N N . GLN A 1 89 ? 10.030 -10.113 -3.649 1.00 94.25 89 GLN A N 1
ATOM 682 C CA . GLN A 1 89 ? 9.042 -11.167 -3.893 1.00 94.25 89 GLN A CA 1
ATOM 683 C C . GLN A 1 89 ? 8.465 -11.715 -2.584 1.00 94.25 89 GLN A C 1
ATOM 685 O O . GLN A 1 89 ? 7.255 -11.896 -2.476 1.00 94.25 89 GLN A O 1
ATOM 690 N N . HIS A 1 90 ? 9.309 -11.925 -1.573 1.00 95.31 90 HIS A N 1
ATOM 691 C CA . HIS A 1 90 ? 8.885 -12.364 -0.247 1.00 95.31 90 HIS A CA 1
ATOM 692 C C . HIS A 1 90 ? 7.996 -11.319 0.433 1.00 95.31 90 HIS A C 1
ATOM 694 O O . HIS A 1 90 ? 6.996 -11.688 1.041 1.00 95.31 90 HIS A O 1
ATOM 700 N N . ALA A 1 91 ? 8.286 -10.021 0.280 1.00 95.75 91 ALA A N 1
ATOM 701 C CA . ALA A 1 91 ? 7.419 -8.969 0.808 1.00 95.75 91 ALA A CA 1
ATOM 702 C C . ALA A 1 91 ? 6.025 -9.043 0.166 1.00 95.75 91 ALA A C 1
ATOM 704 O O . ALA A 1 91 ? 5.025 -9.063 0.878 1.00 95.75 91 ALA A O 1
ATOM 705 N N . HIS A 1 92 ? 5.961 -9.188 -1.162 1.00 95.62 92 HIS A N 1
ATOM 706 C CA . HIS A 1 92 ? 4.702 -9.369 -1.887 1.00 95.62 92 HIS A CA 1
ATOM 707 C C . HIS A 1 92 ? 3.925 -10.613 -1.415 1.00 95.62 92 HIS A C 1
ATOM 709 O O . HIS A 1 92 ? 2.755 -10.503 -1.041 1.00 95.62 92 HIS A O 1
ATOM 715 N N . ALA A 1 93 ? 4.571 -11.783 -1.377 1.00 94.56 93 ALA A N 1
ATOM 716 C CA . ALA A 1 93 ? 3.958 -13.036 -0.927 1.00 94.56 93 ALA A CA 1
ATOM 717 C C . ALA A 1 93 ? 3.468 -12.946 0.528 1.00 94.56 93 ALA A C 1
ATOM 719 O O . ALA A 1 93 ? 2.402 -13.459 0.889 1.00 94.56 93 ALA A O 1
ATOM 720 N N . ARG A 1 94 ? 4.214 -12.232 1.380 1.00 94.56 94 ARG A N 1
ATOM 721 C CA . ARG A 1 94 ? 3.821 -11.991 2.765 1.00 94.56 94 ARG A CA 1
ATOM 722 C C . ARG A 1 94 ? 2.574 -11.119 2.843 1.00 94.56 94 ARG A C 1
ATOM 724 O O . ARG A 1 94 ? 1.653 -11.508 3.556 1.00 94.56 94 ARG A O 1
ATOM 731 N N . CYS A 1 95 ? 2.493 -10.018 2.093 1.00 95.06 95 CYS A N 1
ATOM 732 C CA . CYS A 1 95 ? 1.261 -9.230 2.005 1.00 95.06 95 CYS A CA 1
ATOM 733 C C . CYS A 1 95 ? 0.074 -10.100 1.568 1.00 95.06 95 CYS A C 1
ATOM 735 O O . CYS A 1 95 ? -0.979 -10.065 2.206 1.00 95.06 95 CYS A O 1
ATOM 737 N N . CYS A 1 96 ? 0.267 -10.941 0.545 1.00 94.25 96 CYS A N 1
ATOM 738 C CA . CYS A 1 96 ? -0.768 -11.852 0.054 1.00 94.25 96 CYS A CA 1
ATOM 739 C C . CYS A 1 96 ? -1.264 -12.810 1.146 1.00 94.25 96 CYS A C 1
ATOM 741 O O . CYS A 1 96 ? -2.464 -13.021 1.316 1.00 94.25 96 CYS A O 1
ATOM 743 N N . SER A 1 97 ? -0.340 -13.372 1.920 1.00 93.31 97 SER A N 1
ATOM 744 C CA . SER A 1 97 ? -0.656 -14.279 3.025 1.00 93.31 97 SER A CA 1
ATOM 745 C C . SER A 1 97 ? -1.428 -13.582 4.152 1.00 93.31 97 SER A C 1
ATOM 747 O O . SER A 1 97 ? -2.394 -14.135 4.671 1.00 93.31 97 SER A O 1
ATOM 749 N N . LEU A 1 98 ? -1.029 -12.360 4.520 1.00 92.81 98 LEU A N 1
ATOM 750 C CA . LEU A 1 98 ? -1.674 -11.575 5.581 1.00 92.81 98 LEU A CA 1
ATOM 751 C C . LEU A 1 98 ? -3.119 -11.212 5.227 1.00 92.81 98 LEU A C 1
ATOM 753 O O . LEU A 1 98 ? -4.018 -11.366 6.050 1.00 92.81 98 LEU A O 1
ATOM 757 N N . LEU A 1 99 ? -3.342 -10.775 3.989 1.00 93.62 99 LEU A N 1
ATOM 758 C CA . LEU A 1 99 ? -4.663 -10.406 3.482 1.00 93.62 99 LEU A CA 1
ATOM 759 C C . LEU A 1 99 ? -5.593 -11.618 3.369 1.00 93.62 99 LEU A C 1
ATOM 761 O O . LEU A 1 99 ? -6.767 -11.532 3.741 1.00 93.62 99 LEU A O 1
ATOM 765 N N . ARG A 1 100 ? -5.071 -12.770 2.927 1.00 92.75 100 ARG A N 1
ATOM 766 C CA . ARG A 1 100 ? -5.835 -14.026 2.912 1.00 92.75 100 ARG A CA 1
ATOM 767 C C . ARG A 1 100 ? -6.212 -14.470 4.313 1.00 92.75 100 ARG A C 1
ATOM 769 O O . ARG A 1 100 ? -7.370 -14.807 4.531 1.00 92.75 100 ARG A O 1
ATOM 776 N N . LEU A 1 101 ? -5.285 -14.396 5.266 1.00 91.44 101 LEU A N 1
ATOM 777 C CA . LEU A 1 101 ? -5.570 -14.726 6.660 1.00 91.44 101 LEU A CA 1
ATOM 778 C C . LEU A 1 101 ? -6.650 -13.806 7.251 1.00 91.44 101 LEU A C 1
ATOM 780 O O . LEU A 1 101 ? -7.592 -14.293 7.869 1.00 91.44 101 LEU A O 1
ATOM 784 N N . ALA A 1 102 ? -6.567 -12.496 7.010 1.00 90.88 102 ALA A N 1
ATOM 785 C CA . ALA A 1 102 ? -7.580 -11.543 7.466 1.00 90.88 102 ALA A CA 1
ATOM 786 C C . ALA A 1 102 ? -8.958 -11.782 6.824 1.00 90.88 102 ALA A C 1
ATOM 788 O O . ALA A 1 102 ? -9.984 -11.633 7.486 1.00 90.88 102 ALA A O 1
ATOM 789 N N . THR A 1 103 ? -8.987 -12.194 5.554 1.00 92.12 103 THR A N 1
ATOM 790 C CA . THR A 1 103 ? -10.230 -12.563 4.860 1.00 92.12 103 THR A CA 1
ATOM 791 C C . THR A 1 103 ? -10.819 -13.859 5.422 1.00 92.12 103 THR A C 1
ATOM 793 O O . THR A 1 103 ? -12.018 -13.934 5.668 1.00 92.12 103 THR A O 1
ATOM 796 N N . GLN A 1 104 ? -9.982 -14.871 5.676 1.00 90.94 104 GLN A N 1
ATOM 797 C CA . GLN A 1 104 ? -10.392 -16.141 6.290 1.00 90.94 104 GLN A CA 1
ATOM 798 C C . GLN A 1 104 ? -10.943 -15.955 7.707 1.00 90.94 104 GLN A C 1
ATOM 800 O O . GLN A 1 104 ? -11.827 -16.695 8.122 1.00 90.94 104 GLN A O 1
ATOM 805 N N . GLN A 1 105 ? -10.434 -14.967 8.442 1.00 89.44 105 GLN A N 1
ATOM 806 C CA . GLN A 1 105 ? -10.923 -14.588 9.768 1.00 89.44 105 GLN A CA 1
ATOM 807 C C . GLN A 1 105 ? -12.087 -13.587 9.723 1.00 89.44 105 GLN A C 1
ATOM 809 O O . GLN A 1 105 ? -12.456 -13.040 10.759 1.00 89.44 105 GLN A O 1
ATOM 814 N N . GLU A 1 106 ? -12.644 -13.324 8.537 1.00 89.12 106 GLU A N 1
ATOM 815 C CA . GLU A 1 106 ? -13.777 -12.419 8.308 1.00 89.12 106 GLU A CA 1
ATOM 816 C C . GLU A 1 106 ? -13.558 -10.974 8.796 1.00 89.12 106 GLU A C 1
ATOM 818 O O . GLU A 1 106 ? -14.513 -10.213 8.948 1.00 89.12 106 GLU A O 1
ATOM 823 N N . MET A 1 107 ? -12.304 -10.557 8.999 1.00 89.19 107 MET A N 1
ATOM 824 C CA . MET A 1 107 ? -11.971 -9.187 9.409 1.00 89.19 107 MET A CA 1
ATOM 825 C C . MET A 1 107 ? -12.201 -8.190 8.273 1.00 89.19 107 MET A C 1
ATOM 827 O O . MET A 1 107 ? -12.582 -7.044 8.501 1.00 89.19 107 MET A O 1
ATOM 831 N N . ILE A 1 108 ? -11.938 -8.636 7.045 1.00 92.56 108 ILE A N 1
ATOM 832 C CA . ILE A 1 108 ? -12.099 -7.869 5.812 1.00 92.56 108 ILE A CA 1
ATOM 833 C C . ILE A 1 108 ? -12.744 -8.757 4.749 1.00 92.56 108 ILE A C 1
ATOM 835 O O . ILE A 1 108 ? -12.722 -9.986 4.847 1.00 92.56 108 ILE A O 1
ATOM 839 N N . ARG A 1 109 ? -13.281 -8.145 3.695 1.00 92.69 109 ARG A N 1
ATOM 840 C CA . ARG A 1 109 ? -13.649 -8.859 2.466 1.00 92.69 109 ARG A CA 1
ATOM 841 C C . ARG A 1 109 ? -12.962 -8.221 1.277 1.00 92.69 109 ARG A C 1
ATOM 843 O O . ARG A 1 109 ? -13.000 -6.999 1.125 1.00 92.69 109 ARG A O 1
ATOM 850 N N . LEU A 1 110 ? -12.386 -9.067 0.431 1.00 91.94 110 LEU A N 1
ATOM 851 C CA . LEU A 1 110 ? -11.804 -8.697 -0.852 1.00 91.94 110 LEU A CA 1
ATOM 852 C C . LEU A 1 110 ? -12.633 -9.319 -1.982 1.00 91.94 110 LEU A C 1
ATOM 854 O O . LEU A 1 110 ? -13.120 -10.441 -1.843 1.00 91.94 110 LEU A O 1
ATOM 858 N N . ASN A 1 111 ? -12.791 -8.603 -3.093 1.00 88.38 111 ASN A N 1
ATOM 859 C CA . ASN A 1 111 ? -13.317 -9.173 -4.336 1.00 88.38 111 ASN A CA 1
ATOM 860 C C . ASN A 1 111 ? -12.197 -9.892 -5.105 1.00 88.38 111 ASN A C 1
ATOM 862 O O . ASN A 1 111 ? -11.022 -9.577 -4.907 1.00 88.38 111 ASN A O 1
ATOM 866 N N . TRP A 1 112 ? -12.579 -10.790 -6.022 1.00 83.12 112 TRP A N 1
ATOM 867 C CA . TRP A 1 112 ? -11.666 -11.486 -6.946 1.00 83.12 112 TRP A CA 1
ATOM 868 C C . TRP A 1 112 ? -10.602 -12.334 -6.242 1.00 83.12 112 TRP A C 1
ATOM 870 O O . TRP A 1 112 ? -9.428 -12.304 -6.595 1.00 83.12 112 TRP A O 1
ATOM 880 N N . LEU A 1 113 ? -11.013 -13.089 -5.219 1.00 79.06 113 LEU A N 1
ATOM 881 C CA . LEU A 1 113 ? -10.106 -13.888 -4.389 1.00 79.06 113 LEU A CA 1
ATOM 882 C C . LEU A 1 113 ? -9.297 -14.932 -5.174 1.00 79.06 113 LEU A C 1
ATOM 884 O O . LEU A 1 113 ? -8.285 -15.391 -4.649 1.00 79.06 113 LEU A O 1
ATOM 888 N N . GLU A 1 114 ? -9.710 -15.299 -6.393 1.00 80.06 114 GLU A N 1
ATOM 889 C CA . GLU A 1 114 ? -8.978 -16.259 -7.226 1.00 80.06 114 GLU A CA 1
ATOM 890 C C . GLU A 1 114 ? -7.669 -15.707 -7.813 1.00 80.06 114 GLU A C 1
ATOM 892 O O . GLU A 1 114 ? -6.818 -16.503 -8.203 1.00 80.06 114 GLU A O 1
ATOM 897 N N . ASP A 1 115 ? -7.501 -14.382 -7.890 1.00 81.06 115 ASP A N 1
ATOM 898 C CA . ASP A 1 115 ? -6.323 -13.744 -8.487 1.00 81.06 115 ASP A CA 1
ATOM 899 C C . ASP A 1 115 ? -5.849 -12.568 -7.623 1.00 81.06 115 ASP A C 1
ATOM 901 O O . ASP A 1 115 ? -6.493 -11.513 -7.567 1.00 81.06 115 ASP A O 1
ATOM 905 N N . ALA A 1 116 ? -4.688 -12.721 -6.970 1.00 79.50 116 ALA A N 1
ATOM 906 C CA . ALA A 1 116 ? -4.117 -11.682 -6.110 1.00 79.50 116 ALA A CA 1
ATOM 907 C C . ALA A 1 116 ? -3.787 -10.378 -6.846 1.00 79.50 116 ALA A C 1
ATOM 909 O O . ALA A 1 116 ? -3.674 -9.321 -6.219 1.00 79.50 116 ALA A O 1
ATOM 910 N N . SER A 1 117 ? -3.662 -10.412 -8.173 1.00 78.00 117 SER A N 1
ATOM 911 C CA . SER A 1 117 ? -3.506 -9.204 -8.978 1.00 78.00 117 SER A CA 1
ATOM 912 C C . SER A 1 117 ? -4.798 -8.395 -9.098 1.00 78.00 117 SER A C 1
ATOM 914 O O . SER A 1 117 ? -4.746 -7.201 -9.370 1.00 78.00 117 SER A O 1
ATOM 916 N N . GLN A 1 118 ? -5.965 -8.995 -8.874 1.00 81.69 118 GLN A N 1
ATOM 917 C CA . GLN A 1 118 ? -7.262 -8.328 -9.033 1.00 81.69 118 GLN A CA 1
ATOM 918 C C . GLN A 1 118 ? -7.925 -7.970 -7.705 1.00 81.69 118 GLN A C 1
ATOM 920 O O . GLN A 1 118 ? -9.016 -7.395 -7.702 1.00 81.69 118 GLN A O 1
ATOM 925 N N . TRP A 1 119 ? -7.276 -8.262 -6.575 1.00 87.56 119 TRP A N 1
ATOM 926 C CA . TRP A 1 119 ? -7.860 -8.012 -5.264 1.00 87.56 119 TRP A CA 1
ATOM 927 C C . TRP A 1 119 ? -8.299 -6.563 -5.101 1.00 87.56 119 TRP A C 1
ATOM 929 O O . TRP A 1 119 ? -7.551 -5.606 -5.311 1.00 87.56 119 TRP A O 1
ATOM 939 N N . GLN A 1 120 ? -9.545 -6.400 -4.683 1.00 88.69 120 GLN A N 1
ATOM 940 C CA . GLN A 1 120 ? -10.162 -5.106 -4.447 1.00 88.69 120 GLN A CA 1
ATOM 941 C C . GLN A 1 120 ? -10.803 -5.118 -3.075 1.00 88.69 120 GLN A C 1
ATOM 943 O O . GLN A 1 120 ? -11.479 -6.079 -2.708 1.00 88.69 120 GLN A O 1
ATOM 948 N N . TRP A 1 121 ? -10.619 -4.033 -2.335 1.00 91.25 121 TRP A N 1
ATOM 949 C CA . TRP A 1 121 ? -11.254 -3.890 -1.039 1.00 91.25 121 TRP A CA 1
ATOM 950 C C . TRP A 1 121 ? -12.778 -3.814 -1.178 1.00 91.25 121 TRP A C 1
ATOM 952 O O . TRP A 1 121 ? -13.289 -2.952 -1.893 1.00 91.25 121 TRP A O 1
ATOM 962 N N . ALA A 1 122 ? -13.504 -4.693 -0.487 1.00 90.88 122 ALA A N 1
ATOM 963 C CA . ALA A 1 122 ? -14.963 -4.750 -0.545 1.00 90.88 122 ALA A CA 1
ATOM 964 C C . ALA A 1 122 ? -15.623 -4.353 0.779 1.00 90.88 122 ALA A C 1
ATOM 966 O O . ALA A 1 122 ? -16.592 -3.592 0.771 1.00 90.88 122 ALA A O 1
ATOM 967 N N . GLN A 1 123 ? -15.127 -4.861 1.913 1.00 90.69 123 GLN A N 1
ATOM 968 C CA . GLN A 1 123 ? -15.638 -4.530 3.247 1.00 90.69 123 GLN A CA 1
ATOM 969 C C . GLN A 1 123 ? -14.524 -4.503 4.302 1.00 90.69 123 GLN A C 1
ATOM 971 O O . GLN A 1 123 ? -13.596 -5.311 4.209 1.00 90.69 123 GLN A O 1
ATOM 976 N N . PRO A 1 124 ? -14.666 -3.658 5.342 1.00 90.00 124 PRO A N 1
ATOM 977 C CA . PRO A 1 124 ? -15.721 -2.645 5.530 1.00 90.00 124 PRO A CA 1
ATOM 978 C C . PRO A 1 124 ? -15.620 -1.464 4.547 1.00 90.00 124 PRO A C 1
ATOM 980 O O . PRO A 1 124 ? -14.529 -1.112 4.105 1.00 90.00 124 PRO A O 1
ATOM 983 N N . ASN A 1 125 ? -16.762 -0.867 4.192 1.00 86.50 125 ASN A N 1
ATOM 984 C CA . ASN A 1 125 ? -16.850 0.313 3.325 1.00 86.50 125 ASN A CA 1
ATOM 985 C C . ASN A 1 125 ? -17.715 1.399 4.006 1.00 86.50 125 ASN A C 1
ATOM 987 O O . ASN A 1 125 ? -18.900 1.137 4.229 1.00 86.50 125 ASN A O 1
ATOM 991 N N . PRO A 1 126 ? -17.177 2.590 4.338 1.00 86.81 126 PRO A N 1
ATOM 992 C CA . PRO A 1 126 ? -15.825 3.074 4.040 1.00 86.81 126 PRO A CA 1
ATOM 993 C C . PRO A 1 126 ? -14.736 2.400 4.886 1.00 86.81 126 PRO A C 1
ATOM 995 O O . PRO A 1 126 ? -14.997 1.902 5.981 1.00 86.81 126 PRO A O 1
ATOM 998 N N . ILE A 1 127 ? -13.498 2.412 4.384 1.00 90.69 127 ILE A N 1
ATOM 999 C CA . ILE A 1 127 ? -12.326 1.993 5.163 1.00 90.69 127 ILE A CA 1
ATOM 1000 C C . ILE A 1 127 ? -12.123 3.015 6.296 1.00 90.69 127 ILE A C 1
ATOM 1002 O O . ILE A 1 127 ? -12.078 4.217 6.016 1.00 90.69 127 ILE A O 1
ATOM 1006 N N . PRO A 1 128 ? -11.980 2.588 7.563 1.00 91.75 128 PRO A N 1
ATOM 1007 C CA . PRO A 1 128 ? -11.858 3.484 8.710 1.00 91.75 128 PRO A CA 1
ATOM 1008 C C . PRO A 1 128 ? -10.449 4.094 8.819 1.00 91.75 128 PRO A C 1
ATOM 1010 O O . PRO A 1 128 ? -9.759 3.928 9.820 1.00 91.75 128 PRO A O 1
ATOM 1013 N N . TRP A 1 129 ? -10.001 4.827 7.799 1.00 90.06 129 TRP A N 1
ATOM 1014 C CA . TRP A 1 129 ? -8.674 5.450 7.766 1.00 90.06 129 TRP A CA 1
ATOM 1015 C C . TRP A 1 129 ? -8.448 6.488 8.855 1.00 90.06 129 TRP A C 1
ATOM 1017 O O . TRP A 1 129 ? -7.310 6.675 9.272 1.00 90.06 129 TRP A O 1
ATOM 1027 N N . LEU A 1 130 ? -9.505 7.171 9.298 1.00 88.31 130 LEU A N 1
ATOM 1028 C CA . LEU A 1 130 ? -9.420 8.324 10.189 1.00 88.31 130 LEU A CA 1
ATOM 1029 C C . LEU A 1 130 ? -10.048 8.031 11.558 1.00 88.31 130 LEU A C 1
ATOM 1031 O O . LEU A 1 130 ? -11.081 7.362 11.661 1.00 88.31 130 LEU A O 1
ATOM 1035 N N . THR A 1 131 ? -9.443 8.582 12.609 1.00 85.94 131 THR A N 1
ATOM 1036 C CA . THR A 1 131 ? -10.084 8.825 13.909 1.00 85.94 131 THR A CA 1
ATOM 1037 C C . THR A 1 131 ? -10.231 10.336 14.056 1.00 85.94 131 THR A C 1
ATOM 1039 O O . THR A 1 131 ? -9.274 11.037 14.383 1.00 85.94 131 THR A O 1
ATOM 1042 N N . GLY A 1 132 ? -11.418 10.870 13.758 1.00 83.88 132 GLY A N 1
ATOM 1043 C CA . GLY A 1 132 ? -11.607 12.318 13.645 1.00 83.88 132 GLY A CA 1
ATOM 1044 C C . GLY A 1 132 ? -10.865 12.875 12.426 1.00 83.88 132 GLY A C 1
ATOM 1045 O O . GLY A 1 132 ? -11.248 12.579 11.301 1.00 83.88 132 GLY A O 1
ATOM 1046 N N . GLN A 1 133 ? -9.812 13.667 12.651 1.00 78.31 133 GLN A N 1
ATOM 1047 C CA . GLN A 1 133 ? -8.997 14.297 11.595 1.00 78.31 133 GLN A CA 1
ATOM 1048 C C . GLN A 1 133 ? -7.593 13.685 11.437 1.00 78.31 133 GLN A C 1
ATOM 1050 O O . GLN A 1 133 ? -6.792 14.196 10.663 1.00 78.31 133 GLN A O 1
ATOM 1055 N N . GLN A 1 134 ? -7.266 12.621 12.174 1.00 84.31 134 GLN A N 1
ATOM 1056 C CA . GLN A 1 134 ? -5.944 11.985 12.131 1.00 84.31 134 GLN A CA 1
ATOM 1057 C C . GLN A 1 134 ? -6.037 10.590 11.516 1.00 84.31 134 GLN A C 1
ATOM 1059 O O . GLN A 1 134 ? -6.986 9.859 11.819 1.00 84.31 134 GLN A O 1
ATOM 1064 N N . LEU A 1 135 ? -5.057 10.197 10.691 1.00 83.81 135 LEU A N 1
ATOM 1065 C CA . LEU A 1 135 ? -4.955 8.816 10.220 1.00 83.81 135 LEU A CA 1
ATOM 1066 C C . LEU A 1 135 ? -4.785 7.864 11.399 1.00 83.81 135 LEU A C 1
ATOM 1068 O O . LEU A 1 135 ? -4.000 8.127 12.301 1.00 83.81 135 LEU A O 1
ATOM 1072 N N . ARG A 1 136 ? -5.479 6.726 11.366 1.00 83.50 136 ARG A N 1
ATOM 1073 C CA . ARG A 1 136 ? -5.352 5.653 12.365 1.00 83.50 136 ARG A CA 1
ATOM 1074 C C . ARG A 1 136 ? -4.010 4.933 12.287 1.00 83.50 136 ARG A C 1
ATOM 1076 O O . ARG A 1 136 ? -3.559 4.360 13.277 1.00 83.50 136 ARG A O 1
ATOM 1083 N N . THR A 1 137 ? -3.378 4.968 11.118 1.00 74.19 137 THR A N 1
ATOM 1084 C CA . THR A 1 137 ? -2.016 4.487 10.876 1.00 74.19 137 THR A CA 1
ATOM 1085 C C . THR A 1 137 ? -1.016 5.506 11.431 1.00 74.19 137 THR A C 1
ATOM 1087 O O . THR A 1 137 ? -0.514 6.375 10.716 1.00 74.19 137 THR A O 1
ATOM 1090 N N . CYS A 1 138 ? -0.798 5.467 12.744 1.00 69.50 138 CYS A N 1
ATOM 1091 C CA . CYS A 1 138 ? -0.046 6.494 13.466 1.00 69.50 138 CYS A CA 1
ATOM 1092 C C . CYS A 1 138 ? 1.433 6.167 13.670 1.00 69.50 138 CYS A C 1
ATOM 1094 O O . CYS A 1 138 ? 2.185 7.049 14.095 1.00 69.50 138 CYS A O 1
ATOM 1096 N N . THR A 1 139 ? 1.864 4.923 13.446 1.00 83.94 139 THR A N 1
ATOM 1097 C CA . THR A 1 139 ? 3.248 4.550 13.756 1.00 83.94 139 THR A CA 1
ATOM 1098 C C . THR A 1 139 ? 4.221 5.195 12.774 1.00 83.94 139 THR A C 1
ATOM 1100 O O . THR A 1 139 ? 3.894 5.471 11.617 1.00 83.94 139 THR A O 1
ATOM 1103 N N . VAL A 1 140 ? 5.451 5.435 13.232 1.00 87.19 140 VAL A N 1
ATOM 1104 C CA . VAL A 1 140 ? 6.504 5.995 12.375 1.00 87.19 140 VAL A CA 1
ATOM 1105 C C . VAL A 1 140 ? 6.749 5.089 11.164 1.00 87.19 140 VAL A C 1
ATOM 1107 O O . VAL A 1 140 ? 6.915 5.604 10.061 1.00 87.19 140 VAL A O 1
ATOM 1110 N N . ALA A 1 141 ? 6.701 3.763 11.336 1.00 88.94 141 ALA A N 1
ATOM 1111 C CA . ALA A 1 141 ? 6.858 2.828 10.225 1.00 88.94 141 ALA A CA 1
ATOM 1112 C C . ALA A 1 141 ? 5.692 2.884 9.229 1.00 88.94 141 ALA A C 1
ATOM 1114 O O . ALA A 1 141 ? 5.941 2.933 8.029 1.00 88.94 141 ALA A O 1
ATOM 1115 N N . GLU A 1 142 ? 4.437 2.968 9.686 1.00 90.06 142 GLU A N 1
ATOM 1116 C CA . GLU A 1 142 ? 3.292 3.121 8.776 1.00 90.06 142 GLU A CA 1
ATOM 1117 C C . GLU A 1 142 ? 3.367 4.429 7.982 1.00 90.06 142 GLU A C 1
ATOM 1119 O O . GLU A 1 142 ? 3.124 4.434 6.777 1.00 90.06 142 GLU A O 1
ATOM 1124 N N . ARG A 1 143 ? 3.770 5.536 8.619 1.00 89.88 143 ARG A N 1
ATOM 1125 C CA . ARG A 1 143 ? 3.981 6.814 7.917 1.00 89.88 143 ARG A CA 1
ATOM 1126 C C . ARG A 1 143 ? 5.107 6.720 6.890 1.00 89.88 143 ARG A C 1
ATOM 1128 O O . ARG A 1 143 ? 4.976 7.254 5.790 1.00 89.88 143 ARG A O 1
ATOM 1135 N N . GLN A 1 144 ? 6.191 6.018 7.217 1.00 92.31 144 GLN A N 1
ATOM 1136 C CA . GLN A 1 144 ? 7.263 5.733 6.263 1.00 92.31 144 GLN A CA 1
ATOM 1137 C C . GLN A 1 144 ? 6.766 4.872 5.098 1.00 92.31 144 GLN A C 1
ATOM 1139 O O . GLN A 1 144 ? 7.108 5.160 3.955 1.00 92.31 144 GLN A O 1
ATOM 1144 N N . LEU A 1 145 ? 5.930 3.865 5.359 1.00 94.75 145 LEU A N 1
ATOM 1145 C CA . LEU A 1 145 ? 5.330 3.028 4.324 1.00 94.75 145 LEU A CA 1
ATOM 1146 C C . LEU A 1 145 ? 4.420 3.840 3.399 1.00 94.75 145 LEU A C 1
ATOM 1148 O O . LEU A 1 145 ? 4.571 3.749 2.187 1.00 94.75 145 LEU A O 1
ATOM 1152 N N . ILE A 1 146 ? 3.554 4.696 3.945 1.00 93.19 146 ILE A N 1
ATOM 1153 C CA . ILE A 1 146 ? 2.716 5.612 3.155 1.00 93.19 146 ILE A CA 1
ATOM 1154 C C . ILE A 1 146 ? 3.587 6.528 2.287 1.00 93.19 146 ILE A C 1
ATOM 1156 O O . ILE A 1 146 ? 3.334 6.668 1.093 1.00 93.19 146 ILE A O 1
ATOM 1160 N N . SER A 1 147 ? 4.653 7.104 2.849 1.00 91.94 147 SER A N 1
ATOM 1161 C CA . SER A 1 147 ? 5.598 7.936 2.096 1.00 91.94 147 SER A CA 1
ATOM 1162 C C . SER A 1 147 ? 6.297 7.164 0.969 1.00 91.94 147 SER A C 1
ATOM 1164 O O . SER A 1 147 ? 6.472 7.705 -0.124 1.00 91.94 147 SER A O 1
ATOM 1166 N N . GLN A 1 148 ? 6.655 5.895 1.187 1.00 94.38 148 GLN A N 1
ATOM 1167 C CA . GLN A 1 148 ? 7.197 5.041 0.126 1.00 94.38 148 GLN A CA 1
ATOM 1168 C C . GLN A 1 148 ? 6.148 4.721 -0.942 1.00 94.38 148 GLN A C 1
ATOM 1170 O O . GLN A 1 148 ? 6.481 4.739 -2.123 1.00 94.38 148 GLN A O 1
ATOM 1175 N N . CYS A 1 149 ? 4.887 4.495 -0.564 1.00 92.81 149 CYS A N 1
ATOM 1176 C CA . CYS A 1 149 ? 3.800 4.332 -1.527 1.00 92.81 149 CYS A CA 1
ATOM 1177 C C . CYS A 1 149 ? 3.659 5.578 -2.417 1.00 92.81 149 CYS A C 1
ATOM 1179 O O . CYS A 1 149 ? 3.567 5.427 -3.631 1.00 92.81 149 CYS A O 1
ATOM 1181 N N . PHE A 1 150 ? 3.713 6.789 -1.844 1.00 89.62 150 PHE A N 1
ATOM 1182 C CA . PHE A 1 150 ? 3.729 8.037 -2.620 1.00 89.62 150 PHE A CA 1
ATOM 1183 C C . PHE A 1 150 ? 4.948 8.127 -3.532 1.00 89.62 150 PHE A C 1
ATOM 1185 O O . PHE A 1 150 ? 4.800 8.408 -4.706 1.00 89.62 150 PHE A O 1
ATOM 1192 N N . THR A 1 151 ? 6.143 7.809 -3.030 1.00 90.25 151 THR A N 1
ATOM 1193 C CA . THR A 1 151 ? 7.375 7.859 -3.839 1.00 90.25 151 THR A CA 1
ATOM 1194 C C . THR A 1 151 ? 7.286 6.931 -5.055 1.00 90.25 151 THR A C 1
ATOM 1196 O O . THR A 1 151 ? 7.650 7.308 -6.164 1.00 90.25 151 THR A O 1
ATOM 1199 N N . VAL A 1 152 ? 6.770 5.714 -4.861 1.00 89.44 152 VAL A N 1
ATOM 1200 C CA . VAL A 1 152 ? 6.516 4.769 -5.957 1.00 89.44 152 VAL A CA 1
ATOM 1201 C C . VAL A 1 152 ? 5.460 5.324 -6.915 1.00 89.44 152 VAL A C 1
ATOM 1203 O O . VAL A 1 152 ? 5.611 5.194 -8.128 1.00 89.44 152 VAL A O 1
ATOM 1206 N N . TRP A 1 153 ? 4.410 5.951 -6.382 1.00 84.69 153 TRP A N 1
ATOM 1207 C CA . TRP A 1 153 ? 3.352 6.566 -7.174 1.00 84.69 153 TRP A CA 1
ATOM 1208 C C . TRP A 1 153 ? 3.812 7.812 -7.951 1.00 84.69 153 TRP A C 1
ATOM 1210 O O . TRP A 1 153 ? 3.371 8.044 -9.063 1.00 84.69 153 TRP A O 1
ATOM 1220 N N . ASP A 1 154 ? 4.741 8.602 -7.447 1.00 82.44 154 ASP A N 1
ATOM 1221 C CA . ASP A 1 154 ? 5.190 9.796 -8.167 1.00 82.44 154 ASP A CA 1
ATOM 1222 C C . ASP A 1 154 ? 6.220 9.455 -9.250 1.00 82.44 154 ASP A C 1
ATOM 1224 O O . ASP A 1 154 ? 6.316 10.143 -10.267 1.00 82.44 154 ASP A O 1
ATOM 1228 N N . GLU A 1 155 ? 7.008 8.396 -9.044 1.00 81.56 155 GLU A N 1
ATOM 1229 C CA . GLU A 1 155 ? 8.076 8.031 -9.975 1.00 81.56 155 GLU A CA 1
ATOM 1230 C C . GLU A 1 155 ? 7.614 7.118 -11.111 1.00 81.56 155 GLU A C 1
ATOM 1232 O O . GLU A 1 155 ? 8.157 7.209 -12.214 1.00 81.56 155 GLU A O 1
ATOM 1237 N N . LEU A 1 156 ? 6.643 6.232 -10.876 1.00 74.56 156 LEU A N 1
ATOM 1238 C CA . LEU A 1 156 ? 6.188 5.327 -11.926 1.00 74.56 156 LEU A CA 1
ATOM 1239 C C . LEU A 1 156 ? 5.380 6.076 -13.002 1.00 74.56 156 LEU A C 1
ATOM 1241 O O . LEU A 1 156 ? 4.567 6.942 -12.684 1.00 74.56 156 LEU A O 1
ATOM 1245 N N . PRO A 1 157 ? 5.559 5.740 -14.291 1.00 64.12 157 PRO A N 1
ATOM 1246 C CA . PRO A 1 157 ? 4.730 6.276 -15.359 1.00 64.12 157 PRO A CA 1
ATOM 1247 C C . PRO A 1 157 ? 3.340 5.616 -15.318 1.00 64.12 157 PRO A C 1
ATOM 1249 O O . PRO A 1 157 ? 3.049 4.684 -16.067 1.00 64.12 157 PRO A O 1
ATOM 1252 N N . TRP A 1 158 ? 2.473 6.087 -14.421 1.00 63.94 158 TRP A N 1
ATOM 1253 C CA . TRP A 1 158 ? 1.050 5.727 -14.404 1.00 63.94 158 TRP A CA 1
ATOM 1254 C C . TRP A 1 158 ? 0.362 6.255 -15.658 1.00 63.94 158 TRP A C 1
ATOM 1256 O O . TRP A 1 158 ? 0.864 7.189 -16.278 1.00 63.94 158 TRP A O 1
ATOM 1266 N N . GLN A 1 159 ? -0.768 5.641 -16.027 1.00 53.31 159 GLN A N 1
ATOM 1267 C CA . GLN A 1 159 ? -1.588 5.953 -17.206 1.00 53.31 159 GLN A CA 1
ATOM 1268 C C . GLN A 1 159 ? -1.448 7.404 -17.691 1.00 53.31 159 GLN A C 1
ATOM 1270 O O . GLN A 1 159 ? -2.145 8.311 -17.244 1.00 53.31 159 GLN A O 1
ATOM 1275 N N . ALA A 1 160 ? -0.545 7.621 -18.644 1.00 44.53 160 ALA A N 1
ATOM 1276 C CA . ALA A 1 160 ? -0.372 8.911 -19.275 1.00 44.53 160 ALA A CA 1
ATOM 1277 C C . ALA A 1 160 ? -1.300 8.998 -20.489 1.00 44.53 160 ALA A C 1
ATOM 1279 O O . ALA A 1 160 ? -0.839 9.045 -21.625 1.00 44.53 160 ALA A O 1
ATOM 1280 N N . ASP A 1 161 ? -2.612 9.060 -20.248 1.00 42.25 161 ASP A N 1
ATOM 1281 C CA . ASP A 1 161 ? -3.560 9.545 -21.266 1.00 42.25 161 ASP A CA 1
ATOM 1282 C C . ASP A 1 161 ? -3.316 11.039 -21.590 1.00 42.25 161 ASP A C 1
ATOM 1284 O O . ASP A 1 161 ? -3.822 11.572 -22.577 1.00 42.25 161 ASP A O 1
ATOM 1288 N N . THR A 1 162 ? -2.494 11.724 -20.785 1.00 41.59 162 THR A N 1
ATOM 1289 C CA . THR A 1 162 ? -2.150 13.147 -20.913 1.00 41.59 162 THR A CA 1
ATOM 1290 C C . THR A 1 162 ? -0.771 13.423 -21.506 1.00 41.59 162 THR A C 1
ATOM 1292 O O . THR A 1 162 ? -0.497 14.565 -21.885 1.00 41.59 162 THR A O 1
ATOM 1295 N N . LEU A 1 163 ? 0.103 12.422 -21.663 1.00 43.66 163 LEU A N 1
ATOM 1296 C CA . LEU A 1 163 ? 1.316 12.633 -22.445 1.00 43.66 163 LEU A CA 1
ATOM 1297 C C . LEU A 1 163 ? 0.932 12.563 -23.921 1.00 43.66 163 LEU A C 1
ATOM 1299 O O . LEU A 1 163 ? 0.489 11.530 -24.418 1.00 43.66 163 LEU A O 1
ATOM 1303 N N . ALA A 1 164 ? 1.089 13.693 -24.620 1.00 41.59 164 ALA A N 1
ATOM 1304 C CA . ALA A 1 164 ? 0.955 13.773 -26.069 1.00 41.59 164 ALA A CA 1
ATOM 1305 C C . ALA A 1 164 ? 1.563 12.518 -26.713 1.00 41.59 164 ALA A C 1
ATOM 1307 O O . ALA A 1 164 ? 2.649 12.110 -26.313 1.00 41.59 164 ALA A O 1
ATOM 1308 N N . LYS A 1 165 ? 0.896 11.932 -27.717 1.00 48.50 165 LYS A N 1
ATOM 1309 C CA . LYS A 1 165 ? 1.254 10.669 -28.414 1.00 48.50 165 LYS A CA 1
ATOM 1310 C C . LYS A 1 165 ? 2.715 10.543 -28.910 1.00 48.50 165 LYS A C 1
ATOM 1312 O O . LYS A 1 165 ? 3.082 9.515 -29.466 1.00 48.50 165 LYS A O 1
ATOM 1317 N N . ASN A 1 166 ? 3.532 11.576 -28.717 1.00 41.31 166 ASN A N 1
ATOM 1318 C CA . ASN A 1 166 ? 4.926 11.700 -29.121 1.00 41.31 166 ASN A CA 1
ATOM 1319 C C . ASN A 1 166 ? 5.912 11.748 -27.934 1.00 41.31 166 ASN A C 1
ATOM 1321 O O . ASN A 1 166 ? 7.120 11.813 -28.162 1.00 41.31 166 ASN A O 1
ATOM 1325 N N . SER A 1 167 ? 5.441 11.745 -26.685 1.00 43.66 167 SER A N 1
ATOM 1326 C CA . SER A 1 167 ? 6.302 11.662 -25.505 1.00 43.66 167 SER A CA 1
ATOM 1327 C C . SER A 1 167 ? 6.719 10.208 -25.323 1.00 43.66 167 SER A C 1
ATOM 1329 O O . SER A 1 167 ? 5.886 9.350 -25.038 1.00 43.66 167 SER A O 1
ATOM 1331 N N . GLN A 1 168 ? 8.005 9.912 -25.502 1.00 43.78 168 GLN A N 1
ATOM 1332 C CA . GLN A 1 168 ? 8.539 8.613 -25.103 1.00 43.78 168 GLN A CA 1
ATOM 1333 C C . GLN A 1 168 ? 8.211 8.398 -23.617 1.00 43.78 168 GLN A C 1
ATOM 1335 O O . GLN A 1 168 ? 8.437 9.327 -22.833 1.00 43.78 168 GLN A O 1
ATOM 1340 N N . PRO A 1 169 ? 7.680 7.227 -23.212 1.00 49.81 169 PRO A N 1
ATOM 1341 C CA . PRO A 1 169 ? 7.538 6.926 -21.798 1.00 49.81 169 PRO A CA 1
ATOM 1342 C C . PRO A 1 169 ? 8.918 7.104 -21.176 1.00 49.81 169 PRO A C 1
ATOM 1344 O O . PRO A 1 169 ? 9.910 6.595 -21.711 1.00 49.81 169 PRO A O 1
ATOM 1347 N N . LEU A 1 170 ? 8.996 7.897 -20.107 1.00 49.66 170 LEU A N 1
ATOM 1348 C CA . LEU A 1 170 ? 10.234 8.105 -19.375 1.00 49.66 170 LEU A CA 1
ATOM 1349 C C . LEU A 1 170 ? 10.568 6.764 -18.713 1.00 49.66 170 LEU A C 1
ATOM 1351 O O . LEU A 1 170 ? 10.168 6.499 -17.587 1.00 49.66 170 LEU A O 1
ATOM 1355 N N . SER A 1 171 ? 11.204 5.864 -19.464 1.00 54.12 171 SER A N 1
ATOM 1356 C CA . SER A 1 171 ? 11.590 4.551 -18.972 1.00 54.12 171 SER A CA 1
ATOM 1357 C C . SER A 1 171 ? 12.576 4.794 -17.843 1.00 54.12 171 SER A C 1
ATOM 1359 O O . SER A 1 171 ? 13.741 5.124 -18.081 1.00 54.12 171 SER A O 1
ATOM 1361 N N . LEU A 1 172 ? 12.107 4.657 -16.606 1.00 62.38 172 LEU A N 1
ATOM 1362 C CA . LEU A 1 172 ? 12.978 4.615 -15.448 1.00 62.38 172 LEU A CA 1
ATOM 1363 C C . LEU A 1 172 ? 14.028 3.530 -15.687 1.00 62.38 172 LEU A C 1
ATOM 1365 O O . LEU A 1 172 ? 13.735 2.442 -16.190 1.00 62.38 172 LEU A O 1
ATOM 1369 N N . TYR A 1 173 ? 15.279 3.824 -15.339 1.00 70.94 173 TYR A N 1
ATOM 1370 C CA . TYR A 1 173 ? 16.326 2.816 -15.425 1.00 70.94 173 TYR A CA 1
ATOM 1371 C C . TYR A 1 173 ? 15.957 1.627 -14.516 1.00 70.94 173 TYR A C 1
ATOM 1373 O O . TYR A 1 173 ? 15.545 1.854 -13.375 1.00 70.94 173 TYR A O 1
ATOM 1381 N N . PRO A 1 174 ? 16.168 0.365 -14.942 1.00 71.44 174 PRO A N 1
ATOM 1382 C CA . PRO A 1 174 ? 15.835 -0.821 -14.141 1.00 71.44 174 PRO A CA 1
ATOM 1383 C C . PRO A 1 174 ? 16.429 -0.819 -12.721 1.00 71.44 174 PRO A C 1
ATOM 1385 O O . PRO A 1 174 ? 15.875 -1.415 -11.795 1.00 71.44 174 PRO A O 1
ATOM 1388 N N . SER A 1 175 ? 17.556 -0.127 -12.528 1.00 78.94 175 SER A N 1
ATOM 1389 C CA . SER A 1 175 ? 18.166 0.100 -11.216 1.00 78.94 175 SER A CA 1
ATOM 1390 C C . SER A 1 175 ? 17.289 0.950 -10.293 1.00 78.94 175 SER A C 1
ATOM 1392 O O . SER A 1 175 ? 17.185 0.629 -9.113 1.00 78.94 175 SER A O 1
ATOM 1394 N N . ARG A 1 176 ? 16.626 1.993 -10.809 1.00 84.19 176 ARG A N 1
ATOM 1395 C CA . ARG A 1 176 ? 15.746 2.866 -10.022 1.00 84.19 176 ARG A CA 1
ATOM 1396 C C . ARG A 1 176 ? 14.474 2.144 -9.599 1.00 84.19 176 ARG A C 1
ATOM 1398 O O . ARG A 1 176 ? 14.144 2.181 -8.422 1.00 84.19 176 ARG A O 1
ATOM 1405 N N . ILE A 1 177 ? 13.852 1.393 -10.509 1.00 84.31 177 ILE A N 1
ATOM 1406 C CA . ILE A 1 177 ? 12.695 0.533 -10.203 1.00 84.31 177 ILE A CA 1
ATOM 1407 C C . ILE A 1 177 ? 13.044 -0.467 -9.093 1.00 84.31 177 ILE A C 1
ATOM 1409 O O . ILE A 1 177 ? 12.282 -0.648 -8.147 1.00 84.31 177 ILE A O 1
ATOM 1413 N N . THR A 1 178 ? 14.231 -1.082 -9.162 1.00 86.81 178 THR A N 1
ATOM 1414 C CA . THR A 1 178 ? 14.691 -2.012 -8.117 1.00 86.81 178 THR A CA 1
ATOM 1415 C C . THR A 1 178 ? 14.861 -1.307 -6.768 1.00 86.81 178 THR A C 1
ATOM 1417 O O . THR A 1 178 ? 14.482 -1.867 -5.743 1.00 86.81 178 THR A O 1
ATOM 1420 N N . ILE A 1 179 ? 15.400 -0.081 -6.753 1.00 89.50 179 ILE A N 1
ATOM 1421 C CA . ILE A 1 179 ? 15.542 0.727 -5.531 1.00 89.50 179 ILE A CA 1
ATOM 1422 C C . ILE A 1 179 ? 14.170 1.060 -4.939 1.00 89.50 179 ILE A C 1
ATOM 1424 O O . ILE A 1 179 ? 13.987 0.893 -3.737 1.00 89.50 179 ILE A O 1
ATOM 1428 N N . LEU A 1 180 ? 13.209 1.474 -5.768 1.00 91.62 180 LEU A N 1
ATOM 1429 C CA . LEU A 1 180 ? 11.836 1.762 -5.347 1.00 91.62 180 LEU A CA 1
ATOM 1430 C C . LEU A 1 180 ? 11.164 0.524 -4.741 1.00 91.62 180 LEU A C 1
ATOM 1432 O O . LEU A 1 180 ? 10.655 0.574 -3.624 1.00 91.62 180 LEU A O 1
ATOM 1436 N N . ALA A 1 181 ? 11.240 -0.615 -5.431 1.00 92.25 181 ALA A N 1
ATOM 1437 C CA . ALA A 1 181 ? 10.685 -1.878 -4.952 1.00 92.25 181 ALA A CA 1
ATOM 1438 C C . ALA A 1 181 ? 11.341 -2.350 -3.650 1.00 92.25 181 ALA A C 1
ATOM 1440 O O . ALA A 1 181 ? 10.659 -2.819 -2.739 1.00 92.25 181 ALA A O 1
ATOM 1441 N N . GLN A 1 182 ? 12.660 -2.194 -3.534 1.00 93.62 182 GLN A N 1
ATOM 1442 C CA . GLN A 1 182 ? 13.387 -2.543 -2.322 1.00 93.62 182 GLN A CA 1
ATOM 1443 C C . GLN A 1 182 ? 13.047 -1.602 -1.159 1.00 93.62 182 GLN A C 1
ATOM 1445 O O . GLN A 1 182 ? 12.872 -2.082 -0.041 1.00 93.62 182 GLN A O 1
ATOM 1450 N N . GLY A 1 183 ? 12.921 -0.296 -1.407 1.00 94.62 183 GLY A N 1
ATOM 1451 C CA . GLY A 1 183 ? 12.505 0.688 -0.406 1.00 94.62 183 GLY A CA 1
ATOM 1452 C C . GLY A 1 183 ? 11.099 0.404 0.118 1.00 94.62 183 GLY A C 1
ATOM 1453 O O . GLY A 1 183 ? 10.890 0.351 1.331 1.00 94.62 183 GLY A O 1
ATOM 1454 N N . LEU A 1 184 ? 10.165 0.101 -0.787 1.00 95.94 184 LEU A N 1
ATOM 1455 C CA . LEU A 1 184 ? 8.802 -0.285 -0.431 1.00 95.94 184 LEU A CA 1
ATOM 1456 C C . LEU A 1 184 ? 8.771 -1.587 0.388 1.00 95.94 184 LEU A C 1
ATOM 1458 O O . LEU A 1 184 ? 8.130 -1.641 1.437 1.00 95.94 184 LEU A O 1
ATOM 1462 N N . ALA A 1 185 ? 9.514 -2.615 -0.035 1.00 95.81 185 ALA A N 1
ATOM 1463 C CA . ALA A 1 185 ? 9.623 -3.875 0.702 1.00 95.81 185 ALA A CA 1
ATOM 1464 C C . ALA A 1 185 ? 10.225 -3.679 2.107 1.00 95.81 185 ALA A C 1
ATOM 1466 O O . ALA A 1 185 ? 9.743 -4.258 3.079 1.00 95.81 185 ALA A O 1
ATOM 1467 N N . GLN A 1 186 ? 11.254 -2.839 2.246 1.00 95.25 186 GLN A N 1
ATOM 1468 C CA . GLN A 1 186 ? 11.869 -2.528 3.540 1.00 95.25 186 GLN A CA 1
ATOM 1469 C C . GLN A 1 186 ? 10.912 -1.784 4.476 1.00 95.25 186 GLN A C 1
ATOM 1471 O O . GLN A 1 186 ? 10.806 -2.154 5.647 1.00 95.25 186 GLN A O 1
ATOM 1476 N N . ALA A 1 187 ? 10.186 -0.785 3.968 1.00 95.06 187 ALA A N 1
ATOM 1477 C CA . ALA A 1 187 ? 9.182 -0.070 4.751 1.00 95.06 187 ALA A CA 1
ATOM 1478 C C . ALA A 1 187 ? 8.043 -1.002 5.193 1.00 95.06 187 ALA A C 1
ATOM 1480 O O . ALA A 1 187 ? 7.604 -0.940 6.343 1.00 95.06 187 ALA A O 1
ATOM 1481 N N . PHE A 1 188 ? 7.630 -1.932 4.327 1.00 95.38 188 PHE A N 1
ATOM 1482 C CA . PHE A 1 188 ? 6.682 -2.980 4.692 1.00 95.38 188 PHE A CA 1
ATOM 1483 C C . PHE A 1 188 ? 7.202 -3.842 5.846 1.00 95.38 188 PHE A C 1
ATOM 1485 O O . PHE A 1 188 ? 6.502 -3.994 6.844 1.00 95.38 188 PHE A O 1
ATOM 1492 N N . TYR A 1 189 ? 8.431 -4.364 5.770 1.00 93.81 189 TYR A N 1
ATOM 1493 C CA . TYR A 1 189 ? 8.979 -5.186 6.853 1.00 93.81 189 TYR A CA 1
ATOM 1494 C C . TYR A 1 189 ? 9.096 -4.426 8.173 1.00 93.81 189 TYR A C 1
ATOM 1496 O O . TYR A 1 189 ? 8.778 -4.993 9.216 1.00 93.81 189 TYR A O 1
ATOM 1504 N N . ALA A 1 190 ? 9.518 -3.159 8.143 1.00 92.12 190 ALA A N 1
ATOM 1505 C CA . ALA A 1 190 ? 9.582 -2.324 9.342 1.00 92.12 190 ALA A CA 1
ATOM 1506 C C . ALA A 1 190 ? 8.196 -2.178 9.990 1.00 92.12 190 ALA A C 1
ATOM 1508 O O . ALA A 1 190 ? 8.054 -2.311 11.205 1.00 92.12 190 ALA A O 1
ATOM 1509 N N . THR A 1 191 ? 7.170 -1.987 9.163 1.00 88.50 191 THR A N 1
ATOM 1510 C CA . THR A 1 191 ? 5.775 -1.892 9.602 1.00 88.50 191 THR A CA 1
ATOM 1511 C C . THR A 1 191 ? 5.281 -3.226 10.166 1.00 88.50 191 THR A C 1
ATOM 1513 O O . THR A 1 191 ? 4.767 -3.273 11.278 1.00 88.50 191 THR A O 1
ATOM 1516 N N . HIS A 1 192 ? 5.513 -4.333 9.455 1.00 87.12 192 HIS A N 1
ATOM 1517 C CA . HIS A 1 192 ? 5.109 -5.685 9.861 1.00 87.12 192 HIS A CA 1
ATOM 1518 C C . HIS A 1 192 ? 5.796 -6.159 11.153 1.00 87.12 192 HIS A C 1
ATOM 1520 O O . HIS A 1 192 ? 5.225 -6.924 11.922 1.00 87.12 192 HIS A O 1
ATOM 1526 N N . GLN A 1 193 ? 7.028 -5.717 11.418 1.00 84.38 193 GLN A N 1
ATOM 1527 C CA . GLN A 1 193 ? 7.726 -6.020 12.672 1.00 84.38 193 GLN A CA 1
ATOM 1528 C C . GLN A 1 193 ? 7.150 -5.251 13.866 1.00 84.38 193 GLN A C 1
ATOM 1530 O O . GLN A 1 193 ? 7.109 -5.786 14.973 1.00 84.38 193 GLN A O 1
ATOM 1535 N N . GLN A 1 194 ? 6.722 -4.004 13.654 1.00 76.25 194 GLN A N 1
ATOM 1536 C CA . GLN A 1 194 ? 6.154 -3.152 14.704 1.00 76.25 194 GLN A CA 1
ATOM 1537 C C . GLN A 1 194 ? 4.681 -3.470 14.975 1.00 76.25 194 GLN A C 1
ATOM 1539 O O . GLN A 1 194 ? 4.232 -3.416 16.118 1.00 76.25 194 GLN A O 1
ATOM 1544 N N . CYS A 1 195 ? 3.938 -3.846 13.939 1.00 68.12 195 CYS A N 1
ATOM 1545 C CA . CYS A 1 195 ? 2.552 -4.263 14.029 1.00 68.12 195 CYS A CA 1
ATOM 1546 C C . CYS A 1 195 ? 2.499 -5.788 14.135 1.00 68.12 195 CYS A C 1
ATOM 1548 O O . CYS A 1 195 ? 2.478 -6.496 13.132 1.00 68.12 195 CYS A O 1
ATOM 1550 N N . GLN A 1 196 ? 2.438 -6.328 15.355 1.00 64.62 196 GLN A N 1
ATOM 1551 C CA . GLN A 1 196 ? 2.037 -7.724 15.541 1.00 64.62 196 GLN A CA 1
ATOM 1552 C C . GLN A 1 196 ? 0.536 -7.831 15.270 1.00 64.62 196 GLN A C 1
ATOM 1554 O O . GLN A 1 196 ? -0.273 -7.791 16.195 1.00 64.62 196 GLN A O 1
ATOM 1559 N N . ILE A 1 197 ? 0.189 -7.945 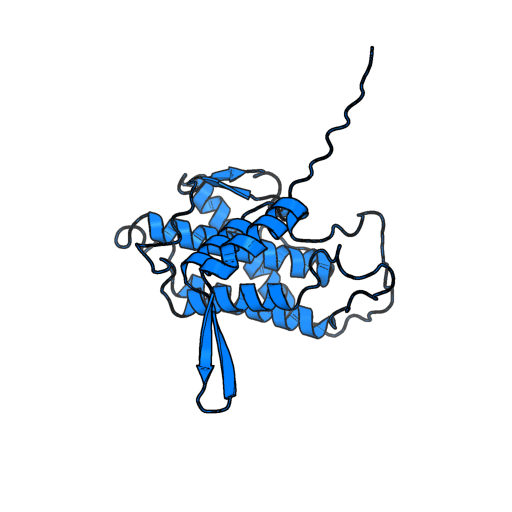13.985 1.00 60.50 197 ILE A N 1
ATOM 1560 C CA . ILE A 1 197 ? -1.173 -7.881 13.437 1.00 60.50 197 ILE A CA 1
ATOM 1561 C C . ILE A 1 197 ? -2.158 -8.756 14.231 1.00 60.50 197 ILE A C 1
ATOM 1563 O O . ILE A 1 197 ? -3.293 -8.340 14.375 1.00 60.50 197 ILE A O 1
ATOM 1567 N N . TRP A 1 198 ? -1.718 -9.878 14.828 1.00 58.72 198 TRP A N 1
ATOM 1568 C CA . TRP A 1 198 ? -2.542 -10.778 15.658 1.00 58.72 198 TRP A CA 1
ATOM 1569 C C . TRP A 1 198 ? -2.301 -10.719 17.175 1.00 58.72 198 TRP A C 1
ATOM 1571 O O . TRP A 1 198 ? -3.138 -11.202 17.927 1.00 58.72 198 TRP A O 1
ATOM 1581 N N . GLY A 1 199 ? -1.196 -10.133 17.644 1.00 53.03 199 GLY A N 1
ATOM 1582 C CA . GLY A 1 199 ? -0.879 -10.039 19.078 1.00 53.03 199 GLY A CA 1
ATOM 1583 C C . GLY A 1 199 ? -1.446 -8.786 19.755 1.00 53.03 199 GLY A C 1
ATOM 1584 O O . GLY A 1 199 ? -1.713 -8.795 20.951 1.00 53.03 199 GLY A O 1
ATOM 1585 N N . ALA A 1 200 ? -1.666 -7.712 18.988 1.00 50.75 200 ALA A N 1
ATOM 1586 C CA . ALA A 1 200 ? -2.214 -6.440 19.477 1.00 50.75 200 ALA A CA 1
ATOM 1587 C C . ALA A 1 200 ? -3.751 -6.325 19.337 1.00 50.75 200 ALA A C 1
ATOM 1589 O O . ALA A 1 200 ? -4.343 -5.333 19.769 1.00 50.75 200 ALA A O 1
ATOM 1590 N N . LEU A 1 201 ? -4.393 -7.343 18.745 1.00 51.44 201 LEU A N 1
ATOM 1591 C CA . LEU A 1 201 ? -5.811 -7.366 18.350 1.00 51.44 201 LEU A CA 1
ATOM 1592 C C . LEU A 1 201 ? -6.785 -7.170 19.514 1.00 51.44 201 LEU A C 1
ATOM 1594 O O . LEU A 1 201 ? -7.879 -6.648 19.324 1.00 51.44 201 LEU A O 1
ATOM 1598 N N . GLU A 1 202 ? -6.381 -7.568 20.717 1.00 51.47 202 GLU A N 1
ATOM 1599 C CA . GLU A 1 202 ? -7.247 -7.524 21.893 1.00 51.47 202 GLU A CA 1
ATOM 1600 C C . GLU A 1 202 ? -7.336 -6.124 22.523 1.00 51.47 202 GLU A C 1
ATOM 1602 O O . GLU A 1 202 ? -8.286 -5.856 23.254 1.00 51.47 202 GLU A O 1
ATOM 1607 N N . ASN A 1 203 ? -6.405 -5.205 22.214 1.00 52.50 203 ASN A N 1
ATOM 1608 C CA . ASN A 1 203 ? -6.260 -3.952 22.968 1.00 52.50 203 ASN A CA 1
ATOM 1609 C C . ASN A 1 203 ? -6.431 -2.653 22.151 1.00 52.50 203 ASN A C 1
ATOM 1611 O O . ASN A 1 203 ? -6.827 -1.646 22.733 1.00 52.50 203 ASN A O 1
ATOM 1615 N N . GLU A 1 204 ? -6.159 -2.627 20.837 1.00 55.59 204 GLU A N 1
ATOM 1616 C CA . GLU A 1 204 ? -6.073 -1.357 20.070 1.00 55.59 204 GLU A CA 1
ATOM 1617 C C . GLU A 1 204 ? -7.235 -1.062 19.093 1.00 55.59 204 GLU A C 1
ATOM 1619 O O . GLU A 1 204 ? -7.222 -0.045 18.398 1.00 55.59 204 GLU A O 1
ATOM 1624 N N . GLY A 1 205 ? -8.292 -1.878 19.096 1.00 65.56 205 GLY A N 1
ATOM 1625 C CA . GLY A 1 205 ? -9.534 -1.612 18.360 1.00 65.56 205 GLY A CA 1
ATOM 1626 C C . GLY A 1 205 ? -9.521 -2.082 16.899 1.00 65.56 205 GLY A C 1
ATOM 1627 O O . GLY A 1 205 ? -8.582 -1.840 16.139 1.00 65.56 205 GLY A O 1
ATOM 1628 N N . SER A 1 206 ? -10.613 -2.741 16.498 1.00 79.12 206 SER A N 1
ATOM 1629 C CA . SER A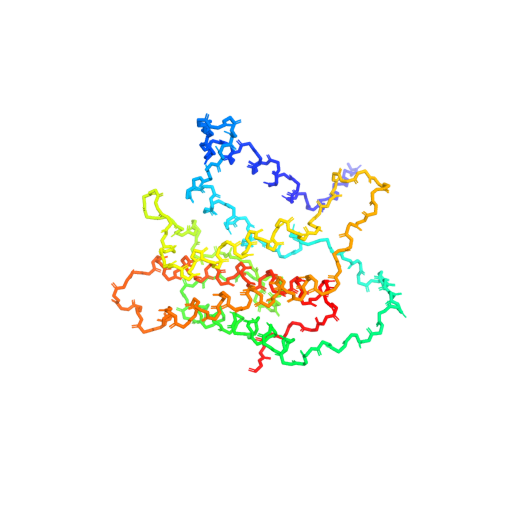 1 206 ? -10.788 -3.383 15.183 1.00 79.12 206 SER A CA 1
ATOM 1630 C C . SER A 1 206 ? -10.522 -2.439 13.998 1.00 79.12 206 SER A C 1
ATOM 1632 O O . SER A 1 206 ? -9.858 -2.823 13.039 1.00 79.12 206 SER A O 1
ATOM 1634 N N . ASP A 1 207 ? -10.927 -1.171 14.096 1.00 87.56 207 ASP A N 1
ATOM 1635 C CA . ASP A 1 207 ? -10.769 -0.180 13.024 1.00 87.56 207 ASP A CA 1
ATOM 1636 C C . ASP A 1 207 ? -9.310 0.099 12.631 1.00 87.56 207 ASP A C 1
ATOM 1638 O O . ASP A 1 207 ? -9.006 0.278 11.451 1.00 87.56 207 ASP A O 1
ATOM 1642 N N . ARG A 1 208 ? -8.385 0.158 13.601 1.00 86.19 208 ARG A N 1
ATOM 1643 C CA . ARG A 1 208 ? -6.968 0.437 13.311 1.00 86.19 208 ARG A CA 1
ATOM 1644 C C . ARG A 1 208 ? -6.344 -0.717 12.538 1.00 86.19 208 ARG A C 1
ATOM 1646 O O . ARG A 1 208 ? -5.611 -0.489 11.580 1.00 86.19 208 ARG A O 1
ATOM 1653 N N . LEU A 1 209 ? -6.673 -1.944 12.932 1.00 86.50 209 LEU A N 1
ATOM 1654 C CA . LEU A 1 209 ? -6.247 -3.142 12.223 1.00 86.50 209 LEU A CA 1
ATOM 1655 C C . LEU A 1 209 ? -6.783 -3.158 10.789 1.00 86.50 209 LEU A C 1
ATOM 1657 O O . LEU A 1 209 ? -6.041 -3.457 9.858 1.00 86.50 209 LEU A O 1
ATOM 1661 N N . ILE A 1 210 ? -8.053 -2.805 10.603 1.00 90.69 210 ILE A N 1
ATOM 1662 C CA . ILE A 1 210 ? -8.666 -2.720 9.277 1.00 90.69 210 ILE A CA 1
ATOM 1663 C C . ILE A 1 210 ? -7.923 -1.697 8.403 1.00 90.69 210 ILE A C 1
ATOM 1665 O O . ILE A 1 210 ? -7.567 -2.017 7.270 1.00 90.69 210 ILE A O 1
ATOM 1669 N N . ALA A 1 211 ? -7.633 -0.498 8.919 1.00 91.31 211 ALA A N 1
ATOM 1670 C CA . ALA A 1 211 ? -6.854 0.509 8.189 1.00 91.31 211 ALA A CA 1
ATOM 1671 C C . ALA A 1 211 ? -5.439 0.005 7.842 1.00 91.31 211 ALA A C 1
ATOM 1673 O O . ALA A 1 211 ? -4.955 0.199 6.729 1.00 91.31 211 ALA A O 1
ATOM 1674 N N . HIS A 1 212 ? -4.793 -0.709 8.763 1.00 91.38 212 HIS A N 1
ATOM 1675 C CA . HIS A 1 212 ? -3.491 -1.325 8.526 1.00 91.38 212 HIS A CA 1
ATOM 1676 C C . HIS A 1 212 ? -3.537 -2.390 7.416 1.00 91.38 212 HIS A C 1
ATOM 1678 O O . HIS A 1 212 ? -2.691 -2.400 6.524 1.00 91.38 212 HIS A O 1
ATOM 1684 N N . LEU A 1 213 ? -4.551 -3.259 7.417 1.00 93.00 213 LEU A N 1
ATOM 1685 C CA . LEU A 1 213 ? -4.757 -4.258 6.364 1.00 93.00 213 LEU A CA 1
ATOM 1686 C C . LEU A 1 213 ? -5.028 -3.604 5.005 1.00 93.00 213 LEU A C 1
ATOM 1688 O O . LEU A 1 213 ? -4.514 -4.068 3.988 1.00 93.00 213 LEU A O 1
ATOM 1692 N N . ALA A 1 214 ? -5.777 -2.504 4.978 1.00 94.00 214 ALA A N 1
ATOM 1693 C CA . ALA A 1 214 ? -5.976 -1.734 3.757 1.00 94.00 214 ALA A CA 1
ATOM 1694 C C . ALA A 1 214 ? -4.661 -1.121 3.245 1.00 94.00 214 ALA A C 1
ATOM 1696 O O . ALA A 1 214 ? -4.424 -1.100 2.038 1.00 94.00 214 ALA A O 1
ATOM 1697 N N . LEU A 1 215 ? -3.764 -0.677 4.134 1.00 94.69 215 LEU A N 1
ATOM 1698 C CA . LEU A 1 215 ? -2.429 -0.213 3.743 1.00 94.69 215 LEU A CA 1
ATOM 1699 C C . LEU A 1 215 ? -1.584 -1.360 3.167 1.00 94.69 215 LEU A C 1
ATOM 1701 O O . LEU A 1 215 ? -0.925 -1.175 2.145 1.00 94.69 215 LEU A O 1
ATOM 1705 N N . ILE A 1 216 ? -1.659 -2.560 3.755 1.00 94.94 216 ILE A N 1
ATOM 1706 C CA . ILE A 1 216 ? -1.004 -3.765 3.219 1.00 94.94 216 ILE A CA 1
ATOM 1707 C C . ILE A 1 216 ? -1.515 -4.091 1.809 1.00 94.94 216 ILE A C 1
ATOM 1709 O O . ILE A 1 216 ? -0.707 -4.454 0.953 1.00 94.94 216 ILE A O 1
ATOM 1713 N N . LEU A 1 217 ? -2.817 -3.941 1.539 1.00 94.44 217 LEU A N 1
ATOM 1714 C CA . LEU A 1 217 ? -3.372 -4.138 0.195 1.00 94.44 217 LEU A CA 1
ATOM 1715 C C . LEU A 1 217 ? -2.791 -3.135 -0.808 1.00 94.44 217 LEU A C 1
ATOM 1717 O O . LEU A 1 217 ? -2.361 -3.540 -1.886 1.00 94.44 217 LEU A O 1
ATOM 1721 N N . VAL A 1 218 ? -2.690 -1.855 -0.447 1.00 93.56 218 VAL A N 1
ATOM 1722 C CA . VAL A 1 218 ? -2.023 -0.848 -1.291 1.00 93.56 218 VAL A CA 1
ATOM 1723 C C . VAL A 1 218 ? -0.573 -1.250 -1.578 1.00 93.56 218 VAL A C 1
ATOM 1725 O O . VAL A 1 218 ? -0.147 -1.275 -2.732 1.00 93.56 218 VAL A O 1
ATOM 1728 N N . THR A 1 219 ? 0.185 -1.630 -0.549 1.00 95.12 219 THR A N 1
ATOM 1729 C CA . THR A 1 219 ? 1.576 -2.073 -0.702 1.00 95.12 219 THR A CA 1
ATOM 1730 C C . THR A 1 219 ? 1.698 -3.305 -1.598 1.00 95.12 219 THR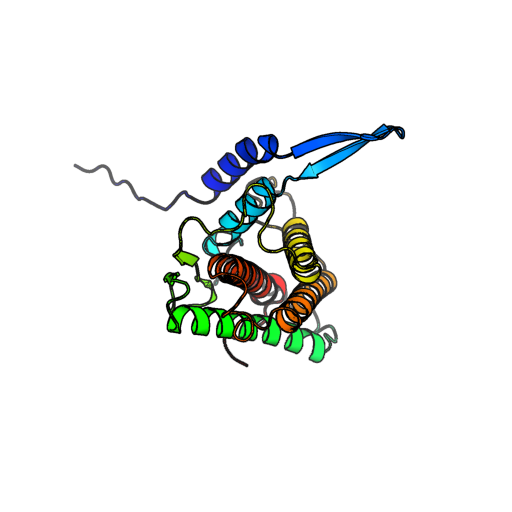 A C 1
ATOM 1732 O O . T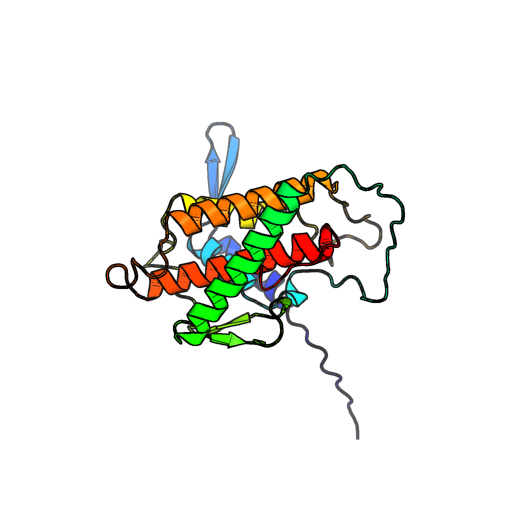HR A 1 219 ? 2.578 -3.347 -2.457 1.00 95.12 219 THR A O 1
ATOM 1735 N N . GLN A 1 220 ? 0.818 -4.297 -1.433 1.00 94.75 220 GLN A N 1
ATOM 1736 C CA . GLN A 1 220 ? 0.786 -5.499 -2.267 1.00 94.75 220 GLN A CA 1
ATOM 1737 C C . GLN A 1 220 ? 0.630 -5.139 -3.744 1.00 94.75 220 GLN A C 1
ATOM 1739 O O . GLN A 1 220 ? 1.400 -5.631 -4.568 1.00 94.75 220 GLN A O 1
ATOM 1744 N N . LYS A 1 221 ? -0.294 -4.233 -4.069 1.00 90.50 221 LYS A N 1
ATOM 1745 C CA . LYS A 1 221 ? -0.554 -3.804 -5.448 1.00 90.50 221 LYS A CA 1
ATOM 1746 C C . LYS A 1 221 ? 0.628 -3.093 -6.084 1.00 90.50 221 LYS A C 1
ATOM 1748 O O . LYS A 1 221 ? 0.987 -3.384 -7.224 1.00 90.50 221 LYS A O 1
ATOM 1753 N N . LEU A 1 222 ? 1.258 -2.187 -5.341 1.00 91.56 222 LEU A N 1
ATOM 1754 C CA . LEU A 1 222 ? 2.443 -1.473 -5.809 1.00 91.56 222 LEU A CA 1
ATOM 1755 C C . LEU A 1 222 ? 3.619 -2.432 -6.044 1.00 91.56 222 LEU A C 1
ATOM 1757 O O . LEU A 1 222 ? 4.271 -2.361 -7.084 1.00 91.56 222 LEU A O 1
ATOM 1761 N N . LEU A 1 223 ? 3.854 -3.378 -5.126 1.00 92.75 223 LEU A N 1
ATOM 1762 C CA . LEU A 1 223 ? 4.875 -4.416 -5.300 1.00 92.75 223 LEU A CA 1
ATOM 1763 C C . LEU A 1 223 ? 4.570 -5.327 -6.493 1.00 92.75 223 LEU A C 1
ATOM 1765 O O . LEU A 1 223 ? 5.487 -5.664 -7.240 1.00 92.75 223 LEU A O 1
ATOM 1769 N N . TYR A 1 224 ? 3.304 -5.703 -6.696 1.00 89.88 224 TYR A N 1
ATOM 1770 C CA . TYR A 1 224 ? 2.881 -6.494 -7.850 1.00 89.88 224 TYR A CA 1
ATOM 1771 C C . TYR A 1 224 ? 3.217 -5.776 -9.163 1.00 89.88 224 TYR A C 1
ATOM 1773 O O . TYR A 1 224 ? 3.860 -6.368 -10.031 1.00 89.88 224 TYR A O 1
ATOM 1781 N N . GLY A 1 225 ? 2.852 -4.495 -9.290 1.00 84.50 225 GLY A N 1
ATOM 1782 C CA . GLY A 1 225 ? 3.163 -3.696 -10.476 1.00 84.50 225 GLY A CA 1
ATOM 1783 C C . GLY A 1 225 ? 4.664 -3.550 -10.716 1.00 84.50 225 GLY A C 1
ATOM 1784 O O . GLY A 1 225 ? 5.146 -3.841 -11.809 1.00 84.50 225 GLY A O 1
ATOM 1785 N N . LEU A 1 226 ? 5.434 -3.222 -9.676 1.00 87.69 226 LEU A N 1
ATOM 1786 C CA . LEU A 1 226 ? 6.896 -3.131 -9.766 1.00 87.69 226 LEU A CA 1
ATOM 1787 C C . LEU A 1 226 ? 7.542 -4.458 -10.199 1.00 87.69 226 LEU A C 1
ATOM 1789 O O . LEU A 1 226 ? 8.468 -4.464 -11.007 1.00 87.69 226 LEU A O 1
ATOM 1793 N N . LEU A 1 227 ? 7.066 -5.597 -9.691 1.00 87.62 227 LEU A N 1
ATOM 1794 C CA . LEU A 1 227 ? 7.598 -6.915 -10.045 1.00 87.62 227 LEU A CA 1
ATOM 1795 C C . LEU A 1 227 ? 7.214 -7.327 -11.471 1.00 87.62 227 LEU A C 1
ATOM 1797 O O . LEU A 1 227 ? 8.083 -7.707 -12.256 1.00 87.62 227 LEU A O 1
ATOM 1801 N N . ARG A 1 228 ? 5.925 -7.270 -11.810 1.00 83.00 228 ARG A N 1
ATOM 1802 C CA . ARG A 1 228 ? 5.386 -7.854 -13.046 1.00 83.00 228 ARG A CA 1
ATOM 1803 C C . ARG A 1 228 ? 5.511 -6.933 -14.245 1.00 83.00 228 ARG A C 1
ATOM 1805 O O . ARG A 1 228 ? 5.863 -7.410 -15.319 1.00 83.00 228 ARG A O 1
ATOM 1812 N N . ILE A 1 229 ? 5.210 -5.654 -14.058 1.00 73.44 229 ILE A N 1
ATOM 1813 C CA . ILE A 1 229 ? 5.090 -4.681 -15.146 1.00 73.44 229 ILE A CA 1
ATOM 1814 C C . ILE A 1 229 ? 6.456 -4.060 -15.421 1.00 73.44 229 ILE A C 1
ATOM 1816 O O . ILE A 1 229 ? 6.919 -4.069 -16.555 1.00 73.44 229 ILE A O 1
ATOM 1820 N N . GLU A 1 230 ? 7.150 -3.631 -14.369 1.00 74.38 230 GLU A N 1
ATOM 1821 C CA . GLU A 1 230 ? 8.401 -2.881 -14.515 1.00 74.38 230 GLU A CA 1
ATOM 1822 C C . GLU A 1 230 ? 9.650 -3.777 -14.549 1.00 74.38 230 GLU A C 1
ATOM 1824 O O . GLU A 1 230 ? 10.566 -3.574 -15.346 1.00 74.38 230 GLU A O 1
ATOM 1829 N N . LEU A 1 231 ? 9.717 -4.800 -13.687 1.00 79.62 231 LEU A N 1
ATOM 1830 C CA . LEU A 1 231 ? 10.875 -5.704 -13.615 1.00 79.62 231 LEU A CA 1
ATOM 1831 C C . LEU A 1 231 ? 10.747 -6.955 -14.494 1.00 79.62 231 LEU A C 1
ATOM 1833 O O . LEU A 1 231 ? 11.763 -7.634 -14.700 1.00 79.62 231 LEU A O 1
ATOM 1837 N N . GLY A 1 232 ? 9.541 -7.259 -14.990 1.00 78.50 232 GLY A N 1
ATOM 1838 C CA . GLY A 1 232 ? 9.245 -8.430 -15.821 1.00 78.50 232 GLY A CA 1
ATOM 1839 C C . GLY A 1 232 ? 9.421 -9.772 -15.101 1.00 78.50 232 GLY A C 1
ATOM 1840 O O . GLY A 1 232 ? 9.715 -10.783 -15.738 1.00 78.50 232 GLY A O 1
ATOM 1841 N N . VAL A 1 233 ? 9.302 -9.799 -13.770 1.00 85.00 233 VAL A N 1
ATOM 1842 C CA . VAL A 1 233 ? 9.477 -10.999 -12.938 1.00 85.00 233 VAL A CA 1
ATOM 1843 C C . VAL A 1 233 ? 8.159 -11.463 -12.327 1.00 85.00 233 VAL A C 1
ATOM 1845 O O . VAL A 1 233 ? 7.183 -10.725 -12.239 1.00 85.00 233 VAL A O 1
ATOM 1848 N N . VAL A 1 234 ? 8.114 -12.716 -11.878 1.00 85.81 234 VAL A N 1
ATOM 1849 C CA . VAL A 1 234 ? 6.939 -13.263 -11.189 1.00 85.81 234 VAL A CA 1
ATOM 1850 C C . VAL A 1 234 ? 6.772 -12.597 -9.819 1.00 85.81 234 VAL A C 1
ATOM 1852 O O . VAL A 1 234 ? 7.748 -12.441 -9.082 1.00 85.81 234 VAL A O 1
ATOM 1855 N N . ALA A 1 235 ? 5.531 -12.244 -9.481 1.00 87.44 235 ALA A N 1
ATOM 1856 C CA . ALA A 1 235 ? 5.108 -11.821 -8.151 1.00 87.44 235 ALA A CA 1
ATOM 1857 C C . ALA A 1 235 ? 4.374 -13.001 -7.488 1.00 87.44 235 ALA A C 1
ATOM 1859 O O . ALA A 1 235 ? 3.193 -13.204 -7.760 1.00 87.44 235 ALA A O 1
ATOM 1860 N N . PRO A 1 236 ? 5.075 -13.845 -6.713 1.00 87.31 236 PRO A N 1
ATOM 1861 C CA . PRO A 1 236 ? 4.475 -15.041 -6.137 1.00 87.31 236 PRO A CA 1
ATOM 1862 C C . PRO A 1 236 ? 3.486 -14.676 -5.027 1.00 87.31 236 PRO A C 1
ATOM 1864 O O . PRO A 1 236 ? 3.742 -13.769 -4.235 1.00 87.31 236 PRO A O 1
ATOM 1867 N N . GLU A 1 237 ? 2.373 -15.400 -4.955 1.00 86.81 237 GLU A N 1
ATOM 1868 C CA . GLU A 1 237 ? 1.381 -15.249 -3.879 1.00 86.81 237 GLU A CA 1
ATOM 1869 C C . GLU A 1 237 ? 1.821 -15.943 -2.578 1.00 86.81 237 GLU A C 1
ATOM 1871 O O . GLU A 1 237 ? 1.358 -15.587 -1.490 1.00 86.81 237 GLU A O 1
ATOM 1876 N N . GLU A 1 238 ? 2.733 -16.915 -2.695 1.00 83.00 238 GLU A N 1
ATOM 1877 C CA . GLU A 1 238 ? 3.305 -17.727 -1.615 1.00 83.00 238 GLU A CA 1
ATOM 1878 C C . GLU A 1 238 ? 4.790 -17.987 -1.873 1.00 83.00 238 GLU A C 1
ATOM 1880 O O . GLU A 1 238 ? 5.185 -18.257 -3.011 1.00 83.00 238 GLU A O 1
ATOM 1885 N N . LEU A 1 239 ? 5.599 -17.905 -0.814 1.00 82.06 239 LEU A N 1
ATOM 1886 C CA . LEU A 1 239 ? 7.031 -18.211 -0.798 1.00 82.06 239 LEU A CA 1
ATOM 1887 C C . LEU A 1 239 ? 7.426 -18.890 0.510 1.00 82.06 239 LEU A C 1
ATOM 1889 O O . LEU A 1 239 ? 6.856 -18.504 1.556 1.00 82.06 239 LEU A O 1
#

pLDDT: mean 73.69, std 21.01, range [22.06, 95.94]

Sequence (239 aa):
MNVSVCKSDYTCSQLLTELEVGLLDYVEIQSTPSGYLEFRIGESAIAQWLTCLNQPIASLFVSADPHSSFLTAHSQPAKRSHLSLFSIQHAHARCCSLLRLATQQEMIRLNWLEDASQWQWAQPNPIPWLTGQQLRTCTVAERQLISQCFTVWDELPWQADTLAKNSQPLSLYPSRITILAQGLAQAFYATHQQCQIWGALENEGSDRLIAHLALILVTQKLLYGLLRIELGVVAPEEL

Secondary structure (DSSP, 8-state):
-----------HHHHHHHHHHHHGGGEEEEE-TTSPEEEEE-HHHHHHHHHHHTS-HHHHS----TT--------------HHHHHHHHHHHHHHHHHHHHHHHTTS-EEE-TT-TTS-EEEESSS---EETTEES--SHHHHHHHHHHHHHHHHS----SSS-TTS------HHHHHHHHHHHHHHHHHHHHH--TTTSTTTS-HHHHHHHHHHHHHHHHHHHHIIIIIS-----S--

Foldseek 3Di:
DDDDDDDDDDDLVVLVVVLVVPQVVQWDWDADPVGDIDTDGFLVNLLSVLLVLLAALVSWADPPPPPPPPPPVPDDPPPPPVVLVVLLLVLLLVLLVVLVVCVVVVLFDWPPNVDLNGTHGDPDPPQLQDDVRHGLLPDPLSVQLSVLLVVLSVPDPTPPPPPDPPDDRPQDDLVVLSVSSSSNSVSSVVVCVVCPLPPCDVPSDSRSSSNVSSSSSSSSNSSCCSACVNVVHDNDNHD

Radius of gyration: 19.25 Å; chains: 1; bounding box: 59×52×56 Å